Protein AF-A0A0C2JEH9-F1 (afdb_monomer_lite)

Radius of gyration: 28.27 Å; chains: 1; bounding box: 99×62×65 Å

Structure (mmCIF, N/CA/C/O backbone):
data_AF-A0A0C2JEH9-F1
#
_entry.id   AF-A0A0C2JEH9-F1
#
loop_
_atom_site.group_PDB
_atom_site.id
_atom_site.type_symbol
_atom_site.label_atom_id
_atom_site.label_alt_id
_atom_site.label_comp_id
_atom_site.label_asym_id
_atom_site.label_entity_id
_atom_site.label_seq_id
_atom_site.pdbx_PDB_ins_code
_atom_site.Cartn_x
_atom_site.Cartn_y
_atom_site.Cartn_z
_atom_site.occupancy
_atom_site.B_iso_or_equiv
_atom_site.auth_seq_id
_atom_site.auth_comp_id
_atom_site.auth_asym_id
_atom_site.auth_atom_id
_atom_site.pdbx_PDB_model_num
ATOM 1 N N . MET A 1 1 ? -69.638 41.247 17.925 1.00 42.09 1 MET A N 1
ATOM 2 C CA . MET A 1 1 ? -69.641 39.768 17.953 1.00 42.09 1 MET A CA 1
ATOM 3 C C . MET A 1 1 ? -68.196 39.307 17.875 1.00 42.09 1 MET A C 1
ATOM 5 O O . MET A 1 1 ? -67.569 39.463 16.836 1.00 42.09 1 MET A O 1
ATOM 9 N N . LEU A 1 2 ? -67.625 38.929 19.020 1.00 41.66 2 LEU A N 1
ATOM 10 C CA . LEU A 1 2 ? -66.185 38.746 19.196 1.00 41.66 2 LEU A CA 1
ATOM 11 C C . LEU A 1 2 ? -65.756 37.307 18.897 1.00 41.66 2 LEU A C 1
ATOM 13 O O . LEU A 1 2 ? -66.366 36.348 19.360 1.00 41.66 2 LEU A O 1
ATOM 17 N N . ARG A 1 3 ? -64.678 37.227 18.113 1.00 48.94 3 ARG A N 1
ATOM 18 C CA . ARG A 1 3 ? -63.863 36.055 17.794 1.00 48.94 3 ARG A CA 1
ATOM 19 C C . ARG A 1 3 ? -63.409 35.356 19.077 1.00 48.94 3 ARG A C 1
ATOM 21 O O . ARG A 1 3 ? -62.691 35.949 19.874 1.00 48.94 3 ARG A O 1
ATOM 28 N N . GLY A 1 4 ? -63.782 34.092 19.230 1.00 53.50 4 GLY A N 1
ATOM 29 C CA . GLY A 1 4 ? -63.271 33.195 20.260 1.00 53.50 4 GLY A CA 1
ATOM 30 C C . GLY A 1 4 ? -62.716 31.944 19.599 1.00 53.50 4 GLY A C 1
ATOM 31 O O . GLY A 1 4 ? -63.412 30.939 19.513 1.00 53.50 4 GLY A O 1
ATOM 32 N N . SER A 1 5 ? -61.482 32.006 19.099 1.00 53.44 5 SER A N 1
ATOM 33 C CA . SER A 1 5 ? -60.839 30.828 18.516 1.00 53.44 5 SER A CA 1
ATOM 34 C C . SER A 1 5 ? -59.335 30.819 18.796 1.00 53.44 5 SER A C 1
ATOM 36 O O . SER A 1 5 ? -58.625 31.761 18.455 1.00 53.44 5 SER A O 1
ATOM 38 N N . SER A 1 6 ? -58.874 29.683 19.333 1.00 53.62 6 SER A N 1
ATOM 39 C CA . SER A 1 6 ? -57.532 29.086 19.167 1.00 53.62 6 SER A CA 1
ATOM 40 C C . SER A 1 6 ? -56.487 29.112 20.297 1.00 53.62 6 SER A C 1
ATOM 42 O O . SER A 1 6 ? -55.431 28.519 20.104 1.00 53.62 6 SER A O 1
ATOM 44 N N . MET A 1 7 ? -56.747 29.611 21.514 1.00 51.19 7 MET A N 1
ATOM 45 C CA . MET A 1 7 ? -55.743 29.450 22.599 1.00 51.19 7 MET A CA 1
ATOM 46 C C . MET A 1 7 ? -55.611 28.011 23.139 1.00 51.19 7 MET A C 1
ATOM 48 O O . MET A 1 7 ? -54.556 27.637 23.645 1.00 51.19 7 MET A O 1
ATOM 52 N N . VAL A 1 8 ? -56.635 27.163 22.985 1.00 53.97 8 VAL A N 1
ATOM 53 C CA . VAL A 1 8 ? -56.619 25.771 23.491 1.00 53.97 8 VAL A CA 1
ATOM 54 C C . VAL A 1 8 ? -55.720 24.848 22.646 1.00 53.97 8 VAL A C 1
ATOM 56 O O . VAL A 1 8 ? -55.287 23.796 23.115 1.00 53.97 8 VAL A O 1
ATOM 59 N N . SER A 1 9 ? -55.380 25.250 21.417 1.00 62.84 9 SER A N 1
ATOM 60 C CA . SER A 1 9 ? -54.550 24.448 20.509 1.00 62.84 9 SER A CA 1
ATOM 61 C C . SER A 1 9 ? -53.064 24.502 20.870 1.00 62.84 9 SER A C 1
ATOM 63 O O . SER A 1 9 ? -52.387 23.479 20.832 1.00 62.84 9 SER A O 1
ATOM 65 N N . ALA A 1 10 ? -52.551 25.673 21.260 1.00 64.44 10 ALA A N 1
ATOM 66 C CA . ALA A 1 10 ? -51.121 25.863 21.502 1.00 64.44 10 ALA A CA 1
ATOM 67 C C . ALA A 1 10 ? -50.635 25.136 22.767 1.00 64.44 10 ALA A C 1
ATOM 69 O O . ALA A 1 10 ? -49.630 24.434 22.712 1.00 64.44 10 ALA A O 1
ATOM 70 N N . CYS A 1 11 ? -51.381 25.211 23.879 1.00 71.88 11 CYS A N 1
ATOM 71 C CA . CYS A 1 11 ? -51.016 24.501 25.114 1.00 71.88 11 CYS A CA 1
ATOM 72 C C . CYS A 1 11 ? -51.033 22.977 24.954 1.00 71.88 11 CYS A C 1
ATOM 74 O O . CYS A 1 11 ? -50.190 22.301 25.535 1.00 71.88 11 CYS A O 1
ATOM 76 N N . ARG A 1 12 ? -51.961 22.421 24.160 1.00 71.88 12 ARG A N 1
ATOM 77 C CA . ARG A 1 12 ? -52.002 20.974 23.893 1.00 71.88 12 ARG A CA 1
ATOM 78 C C . ARG A 1 12 ? -50.811 20.518 23.059 1.00 71.88 12 ARG A C 1
ATOM 80 O O . ARG A 1 12 ? -50.208 19.507 23.399 1.00 71.88 12 ARG A O 1
ATOM 87 N N . ILE A 1 13 ? -50.447 21.285 22.029 1.00 74.06 13 ILE A N 1
ATOM 88 C CA . ILE A 1 13 ? -49.257 21.010 21.215 1.00 74.06 13 ILE A CA 1
ATOM 89 C C . ILE A 1 13 ? -48.004 21.090 22.093 1.00 74.06 13 ILE A C 1
ATOM 91 O O . ILE A 1 13 ? -47.224 20.143 22.122 1.00 74.06 13 ILE A O 1
ATOM 95 N N . PHE A 1 14 ? -47.858 22.151 22.889 1.00 77.06 14 PHE A N 1
ATOM 96 C CA . PHE A 1 14 ? -46.700 22.329 23.766 1.00 77.06 14 PHE A CA 1
ATOM 97 C C . PHE A 1 14 ? -46.587 21.213 24.810 1.00 77.06 14 PHE A C 1
ATOM 99 O O . PHE A 1 14 ? -45.519 20.634 24.969 1.00 77.06 14 PHE A O 1
ATOM 106 N N . ALA A 1 15 ? -47.695 20.840 25.459 1.00 75.69 15 ALA A N 1
ATOM 107 C CA . ALA A 1 15 ? -47.722 19.732 26.410 1.00 75.69 15 ALA A CA 1
ATOM 108 C C . ALA A 1 15 ? -47.381 18.391 25.744 1.00 75.69 15 ALA A C 1
ATOM 110 O O . ALA A 1 15 ? -46.616 17.621 26.309 1.00 75.69 15 ALA A O 1
ATOM 111 N N . SER A 1 16 ? -47.891 18.121 24.536 1.00 75.06 16 SER A N 1
ATOM 112 C CA . SER A 1 16 ? -47.560 16.892 23.802 1.00 75.06 16 SER A CA 1
ATOM 113 C C . SER A 1 16 ? -46.094 16.830 23.364 1.00 75.06 16 SER A C 1
ATOM 115 O O . SER A 1 16 ? -45.486 15.768 23.455 1.00 75.06 16 SER A O 1
ATOM 117 N N . VAL A 1 17 ? -45.499 17.961 22.965 1.00 74.88 17 VAL A N 1
ATOM 118 C CA . VAL A 1 17 ? -44.070 18.049 22.629 1.00 74.88 17 VAL A CA 1
ATOM 119 C C . VAL A 1 17 ? -43.214 17.854 23.877 1.00 74.88 17 VAL A C 1
ATOM 121 O O . VAL A 1 17 ? -42.265 17.080 23.833 1.00 74.88 17 VAL A O 1
ATOM 124 N N . LEU A 1 18 ? -43.580 18.478 25.002 1.00 76.56 18 LEU A N 1
ATOM 125 C CA . LEU A 1 18 ? -42.855 18.327 26.264 1.00 76.56 18 LEU A CA 1
ATOM 126 C C . LEU A 1 18 ? -42.932 16.890 26.792 1.00 76.56 18 LEU A C 1
ATOM 128 O O . LEU A 1 18 ? -41.943 16.370 27.292 1.00 76.56 18 LEU A O 1
ATOM 132 N N . LEU A 1 19 ? -44.093 16.236 26.656 1.00 76.38 19 LEU A N 1
ATOM 133 C CA . LEU A 1 19 ? -44.282 14.842 27.056 1.00 76.38 19 LEU A CA 1
ATOM 134 C C . LEU A 1 19 ? -43.494 13.893 26.149 1.00 76.38 19 LEU A C 1
ATOM 136 O O . LEU A 1 19 ? -42.897 12.947 26.648 1.00 76.38 19 LEU A O 1
ATOM 140 N N . MET A 1 20 ? -43.443 14.161 24.838 1.00 71.12 20 MET A N 1
ATOM 141 C CA . MET A 1 20 ? -42.591 13.403 23.918 1.00 71.12 20 MET A CA 1
ATOM 142 C C . MET A 1 20 ? -41.104 13.620 24.209 1.00 71.12 20 MET A C 1
ATOM 144 O O . MET A 1 20 ? -40.363 12.646 24.233 1.00 71.12 20 MET A O 1
ATOM 148 N N . GLN A 1 21 ? -40.669 14.847 24.508 1.00 66.44 21 GLN A N 1
ATOM 149 C CA . GLN A 1 21 ? -39.292 15.121 24.930 1.00 66.44 21 GLN A CA 1
ATOM 150 C C . GLN A 1 21 ? -38.950 14.412 26.243 1.00 66.44 21 GLN A C 1
ATOM 152 O O . GLN A 1 21 ? -37.927 13.746 26.309 1.00 66.44 21 GLN A O 1
ATOM 157 N N . LEU A 1 22 ? -39.820 14.477 27.256 1.00 70.25 22 LEU A N 1
ATOM 158 C CA . LEU A 1 22 ? -39.638 13.764 28.525 1.00 70.25 22 LEU A CA 1
ATOM 159 C C . LEU A 1 22 ? -39.580 12.251 28.332 1.00 70.25 22 LEU A C 1
ATOM 161 O O . LEU A 1 22 ? -38.730 11.605 28.930 1.00 70.25 22 LEU A O 1
ATOM 165 N N . MET A 1 23 ? -40.456 11.690 27.496 1.00 70.00 23 MET A N 1
ATOM 166 C CA . MET A 1 23 ? -40.458 10.259 27.191 1.00 70.00 23 MET A CA 1
ATOM 167 C C . MET A 1 23 ? -39.161 9.853 26.494 1.00 70.00 23 MET A C 1
ATOM 169 O O . MET A 1 23 ? -38.550 8.892 26.934 1.00 70.00 23 MET A O 1
ATOM 173 N N . VAL A 1 24 ? -38.705 10.617 25.492 1.00 63.03 24 VAL A N 1
ATOM 174 C CA . VAL A 1 24 ? -37.426 10.391 24.797 1.00 63.03 24 VAL A CA 1
ATOM 175 C C . VAL A 1 24 ? -36.242 10.498 25.762 1.00 63.03 24 VAL A C 1
ATOM 177 O O . VAL A 1 24 ? -35.374 9.634 25.754 1.00 63.03 24 VAL A O 1
ATOM 180 N N . SER A 1 25 ? -36.219 11.505 26.638 1.00 59.28 25 SER A N 1
ATOM 181 C CA . SER A 1 25 ? -35.163 11.671 27.644 1.00 59.28 25 SER A CA 1
ATOM 182 C C . SER A 1 25 ? -35.185 10.593 28.734 1.00 59.28 25 SER A C 1
ATOM 184 O O . SER A 1 25 ? -34.135 10.272 29.275 1.00 59.28 25 SER A O 1
ATOM 186 N N . LEU A 1 26 ? -36.353 10.031 29.066 1.00 57.50 26 LEU A N 1
ATOM 187 C CA . LEU A 1 26 ? -36.496 8.944 30.044 1.00 57.50 26 LEU A CA 1
ATOM 188 C C . LEU A 1 26 ? -36.181 7.565 29.452 1.00 57.50 26 LEU A C 1
ATOM 190 O O . LEU A 1 26 ? -35.819 6.662 30.204 1.00 57.50 26 LEU A O 1
ATOM 194 N N . SER A 1 27 ? -36.324 7.386 28.136 1.00 58.03 27 SER A N 1
ATOM 195 C CA . SER A 1 27 ? -35.940 6.153 27.441 1.00 58.03 27 SER A CA 1
ATOM 196 C C . SER A 1 27 ? -34.500 6.157 26.924 1.00 58.03 27 SER A C 1
ATOM 198 O O . SER A 1 27 ? -34.005 5.093 26.561 1.00 58.03 27 SER A O 1
ATOM 200 N N . LEU A 1 28 ? -33.820 7.308 26.928 1.00 51.53 28 LEU A N 1
ATOM 201 C CA . LEU A 1 28 ? -32.395 7.426 26.622 1.00 51.53 28 LEU A CA 1
ATOM 202 C C . LEU A 1 28 ? -31.543 6.885 27.778 1.00 51.53 28 LEU A C 1
ATOM 204 O O . LEU A 1 28 ? -31.380 7.521 28.820 1.00 51.53 28 LEU A O 1
ATOM 208 N N . GLN A 1 29 ? -30.973 5.698 27.586 1.00 60.91 29 GLN A N 1
ATOM 209 C CA . GLN A 1 29 ? -29.897 5.190 28.426 1.00 60.91 29 GLN A CA 1
ATOM 210 C C . GLN A 1 29 ? -28.580 5.821 27.971 1.00 60.91 29 GLN A C 1
ATOM 212 O O . GLN A 1 29 ? -28.005 5.427 26.957 1.00 60.91 29 GLN A O 1
ATOM 217 N N . TYR A 1 30 ? -28.092 6.790 28.747 1.00 55.47 30 TYR A N 1
ATOM 218 C CA . TYR A 1 30 ? -26.719 7.274 28.618 1.00 55.47 30 TYR A CA 1
ATOM 219 C C . TYR A 1 30 ? -25.756 6.146 28.988 1.00 55.47 30 TYR A C 1
ATOM 221 O O . TYR A 1 30 ? -25.747 5.660 30.123 1.00 55.47 30 TYR A O 1
ATOM 229 N N . GLY A 1 31 ? -24.973 5.711 28.010 1.00 63.38 31 GLY A N 1
ATOM 230 C CA . GLY A 1 31 ? -24.126 4.535 28.085 1.00 63.38 31 GLY A CA 1
ATOM 231 C C . GLY A 1 31 ? -22.656 4.843 27.831 1.00 63.38 31 GLY A C 1
ATOM 232 O O . GLY A 1 31 ? -22.276 5.862 27.255 1.00 63.38 31 GLY A O 1
ATOM 233 N N . ARG A 1 32 ? -21.813 3.914 28.280 1.00 73.00 32 ARG A N 1
ATOM 234 C CA . ARG A 1 32 ? -20.438 3.769 27.791 1.00 73.00 32 ARG A CA 1
ATOM 235 C C . ARG A 1 32 ? -20.447 2.842 26.580 1.00 73.00 32 ARG A C 1
ATOM 237 O O . ARG A 1 32 ? -21.449 2.175 26.323 1.00 73.00 32 ARG A O 1
ATOM 244 N N . PHE A 1 33 ? -19.319 2.756 25.884 1.00 78.56 33 PHE A N 1
ATOM 245 C CA . PHE A 1 33 ? -19.142 1.728 24.868 1.00 78.56 33 PHE A CA 1
ATOM 246 C C . PHE A 1 33 ? -19.439 0.310 25.416 1.00 78.56 33 PHE A C 1
ATOM 248 O O . PHE A 1 33 ? -19.225 0.058 26.610 1.00 78.56 33 PHE A O 1
ATOM 255 N N . PRO A 1 34 ? -19.924 -0.620 24.566 1.00 76.31 34 PRO A N 1
ATOM 256 C CA . PRO A 1 34 ? -20.258 -1.977 24.984 1.00 76.31 34 PRO A CA 1
ATOM 257 C C . PRO A 1 34 ? -19.071 -2.699 25.623 1.00 76.31 34 PRO A C 1
ATOM 259 O O . PRO A 1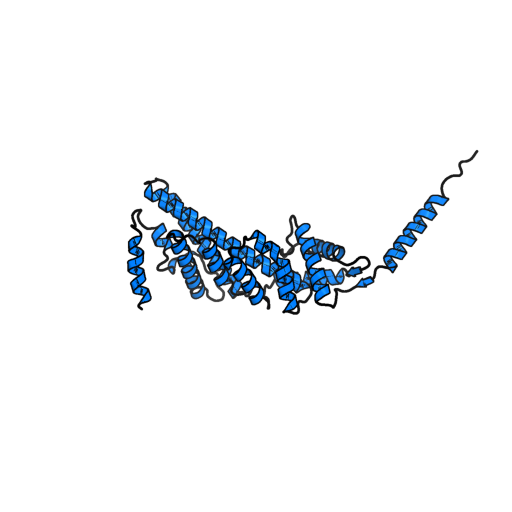 34 ? -17.939 -2.605 25.156 1.00 76.31 34 PRO A O 1
ATOM 262 N N . VAL A 1 35 ? -19.333 -3.481 26.670 1.00 74.50 35 VAL A N 1
ATOM 263 C CA . VAL A 1 35 ? -18.286 -4.264 27.353 1.00 74.50 35 VAL A CA 1
ATOM 264 C C . VAL A 1 35 ? -18.044 -5.602 26.643 1.00 74.50 35 VAL A C 1
ATOM 266 O O . VAL A 1 35 ? -16.948 -6.160 26.701 1.00 74.50 35 VAL A O 1
ATOM 269 N N . SER A 1 36 ? -19.060 -6.132 25.955 1.00 85.81 36 SER A N 1
ATOM 270 C CA . SER A 1 36 ? -18.925 -7.354 25.165 1.00 85.81 36 SER A CA 1
ATOM 271 C C . SER A 1 36 ? -18.073 -7.098 23.925 1.00 85.81 36 SER A C 1
ATOM 273 O O . SER A 1 36 ? -18.344 -6.197 23.133 1.00 85.81 36 SER A O 1
ATOM 275 N N . ARG A 1 37 ? -17.074 -7.958 23.701 1.00 84.94 37 ARG A N 1
ATOM 276 C CA . ARG A 1 37 ? -16.208 -7.907 22.513 1.00 84.94 37 ARG A CA 1
ATOM 277 C C . ARG A 1 37 ? -17.004 -7.963 21.206 1.00 84.94 37 ARG A C 1
ATOM 279 O O . ARG A 1 37 ? -16.644 -7.282 20.248 1.00 84.94 37 ARG A O 1
ATOM 286 N N . GLN A 1 38 ? -18.044 -8.794 21.149 1.00 87.81 38 GLN A N 1
ATOM 287 C CA . GLN A 1 38 ? -18.843 -8.957 19.935 1.00 87.81 38 GLN A CA 1
ATOM 288 C C . GLN A 1 38 ? -19.676 -7.703 19.658 1.00 87.81 38 GLN A C 1
ATOM 290 O O . GLN A 1 38 ? -19.615 -7.178 18.551 1.00 87.81 38 GLN A O 1
ATOM 295 N N . GLU A 1 39 ? -20.348 -7.170 20.681 1.00 89.31 39 GLU A N 1
ATOM 296 C CA . GLU A 1 39 ? -21.133 -5.931 20.576 1.00 89.31 39 GLU A CA 1
ATOM 297 C C . GLU A 1 39 ? -20.246 -4.738 20.206 1.00 89.31 39 GLU A C 1
ATOM 299 O O . GLU A 1 39 ? -20.615 -3.942 19.346 1.00 89.31 39 GLU A O 1
ATOM 304 N N . MET A 1 40 ? -19.046 -4.649 20.790 1.00 91.06 40 MET A N 1
ATOM 305 C CA . MET A 1 40 ? -18.053 -3.640 20.424 1.00 91.06 40 MET A CA 1
ATOM 306 C C . MET A 1 40 ? -17.604 -3.798 18.967 1.00 91.06 40 MET A C 1
ATOM 308 O O . MET A 1 40 ? -17.570 -2.819 18.229 1.00 91.06 40 MET A O 1
ATOM 312 N N . THR A 1 41 ? -17.292 -5.021 18.523 1.00 93.62 41 THR A N 1
ATOM 313 C CA . THR A 1 41 ? -16.907 -5.273 17.124 1.00 93.62 41 THR A CA 1
ATOM 314 C C . THR A 1 41 ? -18.021 -4.837 16.172 1.00 93.62 41 THR A C 1
ATOM 316 O O . THR A 1 41 ? -17.750 -4.137 15.200 1.00 93.62 41 THR A O 1
ATOM 319 N N . ASP A 1 42 ? -19.271 -5.205 16.458 1.00 93.62 42 ASP A N 1
ATOM 320 C CA . ASP A 1 42 ? -20.423 -4.849 15.628 1.00 93.62 42 ASP A CA 1
ATOM 321 C C . ASP A 1 42 ? -20.682 -3.340 15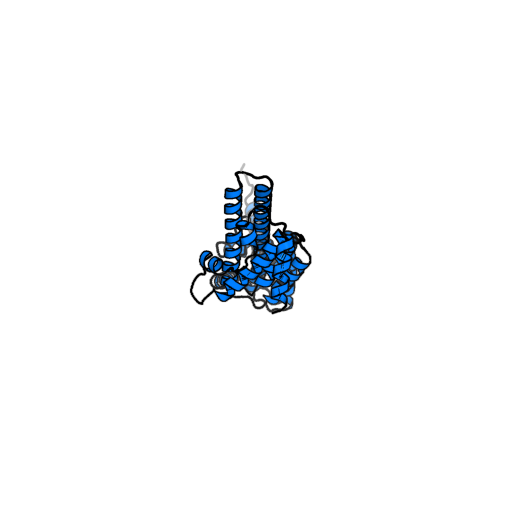.608 1.00 93.62 42 ASP A C 1
ATOM 323 O O . ASP A 1 42 ? -20.937 -2.776 14.541 1.00 93.62 42 ASP A O 1
ATOM 327 N N . LEU A 1 43 ? -20.574 -2.669 16.759 1.00 93.44 43 LEU A N 1
ATOM 328 C CA . LEU A 1 43 ? -20.668 -1.214 16.841 1.00 93.44 43 LEU A CA 1
ATOM 329 C C . LEU A 1 43 ? -19.572 -0.550 16.002 1.00 93.44 43 LEU A C 1
ATOM 331 O O . LEU A 1 43 ? -19.880 0.290 15.161 1.00 93.44 43 LEU A O 1
ATOM 335 N N . MET A 1 44 ? -18.310 -0.951 16.172 1.00 94.75 44 MET A N 1
ATOM 336 C CA . MET A 1 44 ? -17.192 -0.340 15.450 1.00 94.75 44 MET A CA 1
ATOM 337 C C . MET A 1 44 ? -17.260 -0.594 13.942 1.00 94.75 44 MET A C 1
ATOM 339 O O . MET A 1 44 ? -16.931 0.301 13.167 1.00 94.75 44 MET A O 1
ATOM 343 N N . VAL A 1 45 ? -17.755 -1.756 13.501 1.00 95.12 45 VAL A N 1
ATOM 344 C CA . VAL A 1 45 ? -18.047 -2.013 12.081 1.00 95.12 45 VAL A CA 1
ATOM 345 C C . VAL A 1 45 ? -19.078 -1.017 11.545 1.00 95.12 45 VAL A C 1
ATOM 347 O O . VAL A 1 45 ? -18.866 -0.442 10.475 1.00 95.12 45 VAL A O 1
ATOM 350 N N . ARG A 1 46 ? -20.171 -0.761 12.279 1.00 95.31 46 ARG A N 1
ATOM 351 C CA . ARG A 1 46 ? -21.181 0.234 11.874 1.00 95.31 46 ARG A CA 1
ATOM 352 C C . ARG A 1 46 ? -20.605 1.649 11.835 1.00 95.31 46 ARG A C 1
ATOM 354 O O . ARG A 1 46 ? -20.822 2.349 10.848 1.00 95.31 46 ARG A O 1
ATOM 361 N N . VAL A 1 47 ? -19.807 2.026 12.836 1.00 93.69 47 VAL A N 1
ATOM 362 C CA . VAL A 1 47 ? -19.136 3.336 12.897 1.00 93.69 47 VAL A CA 1
ATOM 363 C C . VAL A 1 47 ? -18.215 3.532 11.697 1.00 93.69 47 VAL A C 1
ATOM 365 O O . VAL A 1 47 ? -18.347 4.525 10.987 1.00 93.69 47 VAL A O 1
ATOM 368 N N . ILE A 1 48 ? -17.335 2.566 11.416 1.00 93.88 48 ILE A N 1
ATOM 369 C CA . ILE A 1 48 ? -16.406 2.624 10.279 1.00 93.88 48 ILE A CA 1
ATOM 370 C C . ILE A 1 48 ? -17.180 2.687 8.957 1.00 93.88 48 ILE A C 1
ATOM 372 O O . ILE A 1 48 ? -16.879 3.528 8.114 1.00 93.88 48 ILE A O 1
ATOM 376 N N . THR A 1 49 ? -18.220 1.863 8.795 1.00 93.88 49 THR A N 1
ATOM 377 C CA . THR A 1 49 ? -19.077 1.870 7.598 1.00 93.88 4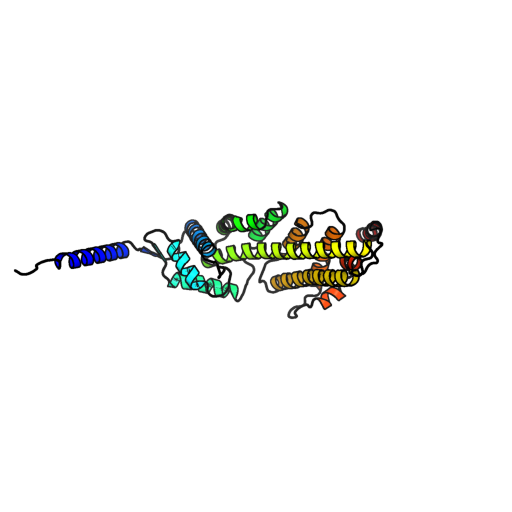9 THR A CA 1
ATOM 378 C C . THR A 1 49 ? -19.752 3.227 7.397 1.00 93.88 49 THR A C 1
ATOM 380 O O . THR A 1 49 ? -19.744 3.767 6.290 1.00 93.88 49 THR A O 1
ATOM 383 N N . CYS A 1 50 ? -20.301 3.814 8.464 1.00 93.75 50 CYS A N 1
ATOM 384 C CA . CYS A 1 50 ? -20.855 5.164 8.428 1.00 93.75 50 CYS A CA 1
ATOM 385 C C . CYS A 1 50 ? -19.802 6.181 7.977 1.00 93.75 50 CYS A C 1
ATOM 387 O O . CYS A 1 50 ? -20.075 6.990 7.087 1.00 93.75 50 CYS A O 1
ATOM 389 N N . SER A 1 51 ? -18.596 6.125 8.550 1.00 91.38 51 SER A N 1
ATOM 390 C CA . SER A 1 51 ? -17.535 7.076 8.231 1.00 91.38 51 SER A CA 1
ATOM 391 C C . SER A 1 51 ? -17.064 6.949 6.786 1.00 91.38 51 SER A C 1
ATOM 393 O O . SER A 1 51 ? -16.889 7.972 6.134 1.00 91.38 51 SER A O 1
ATOM 395 N N . ILE A 1 52 ? -16.931 5.729 6.253 1.00 89.56 52 ILE A N 1
ATOM 396 C CA . ILE A 1 52 ? -16.604 5.488 4.838 1.00 89.56 52 ILE A CA 1
ATOM 397 C C . ILE A 1 52 ? -17.671 6.114 3.931 1.00 89.56 52 ILE A C 1
ATOM 399 O O . ILE A 1 52 ? -17.339 6.860 3.015 1.00 89.56 52 ILE A O 1
ATOM 403 N N . ASN A 1 53 ? -18.952 5.872 4.219 1.00 88.56 53 ASN A N 1
ATOM 404 C CA . ASN A 1 53 ? -20.058 6.345 3.381 1.00 88.56 53 ASN A CA 1
ATOM 405 C C . ASN A 1 53 ? -20.247 7.870 3.416 1.00 88.56 53 ASN A C 1
ATOM 407 O O . ASN A 1 53 ? -20.754 8.450 2.458 1.00 88.56 53 ASN A O 1
ATOM 411 N N . ARG A 1 54 ? -19.875 8.524 4.521 1.00 85.19 54 ARG A N 1
ATOM 412 C CA . ARG A 1 54 ? -19.974 9.985 4.684 1.00 85.19 54 ARG A CA 1
ATOM 413 C C . ARG A 1 54 ? -18.705 10.732 4.270 1.00 85.19 54 ARG A C 1
ATOM 415 O O . ARG A 1 54 ? -18.763 11.929 3.997 1.00 85.19 54 ARG A O 1
ATOM 422 N N . SER A 1 55 ? -17.568 10.045 4.208 1.00 73.19 55 SER A N 1
ATOM 423 C CA . SER A 1 55 ? -16.276 10.620 3.845 1.00 73.19 55 SER A CA 1
ATOM 424 C C . SER A 1 55 ? -16.149 10.797 2.327 1.00 73.19 55 SER A C 1
ATOM 426 O O . SER A 1 55 ? -15.491 10.011 1.648 1.00 73.19 55 SER A O 1
ATOM 428 N N . ALA A 1 56 ? -16.715 11.875 1.783 1.00 59.09 56 ALA A N 1
ATOM 429 C CA . ALA A 1 56 ? -16.359 12.327 0.433 1.00 59.09 56 ALA A CA 1
ATOM 430 C C . ALA A 1 56 ? -14.990 13.046 0.396 1.00 59.09 56 ALA A C 1
ATOM 432 O O . ALA A 1 56 ? -14.352 13.096 -0.652 1.00 59.09 56 ALA A O 1
ATOM 433 N N . THR A 1 57 ? -14.540 13.607 1.529 1.00 52.59 57 THR A N 1
ATOM 434 C CA . THR A 1 57 ? -13.350 14.480 1.615 1.00 52.59 57 THR A CA 1
ATOM 435 C C . THR A 1 57 ? -12.384 14.158 2.764 1.00 52.59 57 THR A C 1
ATOM 437 O O . THR A 1 57 ? -11.200 14.456 2.633 1.00 52.59 57 THR A O 1
ATOM 440 N N . VAL A 1 58 ? -12.840 13.550 3.870 1.00 60.09 58 VAL A N 1
ATOM 441 C CA . VAL A 1 58 ? -12.025 13.307 5.080 1.00 60.09 58 VAL A CA 1
ATOM 442 C C . VAL A 1 58 ? -12.030 11.826 5.451 1.00 60.09 58 VAL A C 1
ATOM 444 O O . VAL A 1 58 ? -12.949 11.347 6.112 1.00 60.09 58 VAL A O 1
ATOM 447 N N . SER A 1 59 ? -10.976 11.107 5.056 1.00 76.31 59 SER A N 1
ATOM 448 C CA . SER A 1 59 ? -10.808 9.691 5.405 1.00 76.31 59 SER A CA 1
ATOM 449 C C . SER A 1 59 ? -10.780 9.505 6.924 1.00 76.31 59 SER A C 1
ATOM 451 O O . SER A 1 59 ? -10.046 10.211 7.614 1.00 76.31 59 SER A O 1
ATOM 453 N N . ILE A 1 60 ? -11.485 8.495 7.451 1.00 84.75 60 ILE A N 1
ATOM 454 C CA . ILE A 1 60 ? -11.378 8.094 8.868 1.00 84.75 60 ILE A CA 1
ATOM 455 C C . ILE A 1 60 ? -9.930 7.760 9.260 1.00 84.75 60 ILE A C 1
ATOM 457 O O . ILE A 1 60 ? -9.589 7.818 10.438 1.00 84.75 60 ILE A O 1
ATOM 461 N N . CYS A 1 61 ? -9.060 7.462 8.288 1.00 86.88 61 CYS A N 1
ATOM 462 C CA . CYS A 1 61 ? -7.633 7.219 8.485 1.00 86.88 61 CYS A CA 1
ATOM 463 C C . CYS A 1 61 ? -6.758 8.484 8.454 1.00 86.88 61 CYS A C 1
ATOM 465 O O . CYS A 1 61 ? -5.583 8.405 8.807 1.00 86.88 61 CYS A O 1
ATOM 467 N N . SER A 1 62 ? -7.322 9.648 8.108 1.00 78.56 62 SER A N 1
ATOM 468 C CA . SER A 1 62 ? -6.638 10.948 8.120 1.00 78.56 62 SER A CA 1
ATOM 469 C C . SER A 1 62 ? -6.386 11.437 9.549 1.00 78.56 62 SER A C 1
ATOM 471 O O . SER A 1 62 ? -7.309 11.432 10.360 1.00 78.56 62 SER A O 1
ATOM 473 N N . PRO A 1 63 ? -5.182 11.921 9.896 1.00 69.69 63 PRO A N 1
ATOM 474 C CA . PRO A 1 63 ? -4.891 12.447 11.231 1.00 69.69 63 PRO A CA 1
ATOM 475 C C . PRO A 1 63 ? -5.637 13.743 11.590 1.00 69.69 63 PRO A C 1
ATOM 477 O O . PRO A 1 63 ? -5.569 14.145 12.746 1.00 69.69 63 PRO A O 1
ATOM 480 N N . TYR A 1 64 ? -6.341 14.383 10.652 1.00 75.38 64 TYR A N 1
ATOM 481 C CA . TYR A 1 64 ? -6.993 15.678 10.868 1.00 75.38 64 TYR A CA 1
ATOM 482 C C . TYR A 1 64 ? -8.492 15.636 10.558 1.00 75.38 64 TYR A C 1
ATOM 484 O O . TYR A 1 64 ? -8.931 14.885 9.687 1.00 75.38 64 TYR A O 1
ATOM 492 N N . ASP A 1 65 ? -9.243 16.474 11.278 1.00 72.25 65 ASP A N 1
ATOM 493 C CA . ASP A 1 65 ? -10.618 16.905 10.986 1.00 72.25 65 ASP A CA 1
ATOM 494 C C . ASP A 1 65 ? -11.687 15.805 10.867 1.00 72.25 65 ASP A C 1
ATOM 496 O O . ASP A 1 65 ? -12.739 16.012 10.268 1.00 72.25 65 ASP A O 1
ATOM 500 N N . PHE A 1 66 ? -11.463 14.635 11.476 1.00 83.00 66 PHE A N 1
ATOM 501 C CA . PHE A 1 66 ? -12.450 13.546 11.490 1.00 83.00 66 PHE A CA 1
ATOM 502 C C . PHE A 1 66 ? -13.221 13.420 12.817 1.00 83.00 66 PHE A C 1
ATOM 504 O O . PHE A 1 66 ? -14.061 12.533 12.937 1.00 83.00 66 PHE A O 1
ATOM 511 N N . GLY A 1 67 ? -12.964 14.281 13.811 1.00 84.50 67 GLY A N 1
ATOM 512 C CA . GLY A 1 67 ? -13.603 14.209 15.134 1.00 84.50 67 GLY A CA 1
ATOM 513 C C . GLY A 1 67 ? -15.125 14.364 15.079 1.00 84.50 67 GLY A C 1
ATOM 514 O O . GLY A 1 67 ? -15.847 13.524 15.613 1.00 84.50 67 GLY A O 1
ATOM 515 N N . ASP A 1 68 ? -15.615 15.373 14.353 1.00 86.44 68 ASP A N 1
ATOM 516 C CA . ASP A 1 68 ? -17.056 15.589 14.162 1.00 86.44 68 ASP A CA 1
ATOM 517 C C . ASP A 1 68 ? -17.696 14.431 13.382 1.00 86.44 68 ASP A C 1
ATOM 519 O O . ASP A 1 68 ? -18.739 13.909 13.775 1.00 86.44 68 ASP A O 1
ATOM 523 N N . LEU A 1 69 ? -17.022 13.950 12.328 1.00 88.56 69 LEU A N 1
ATOM 524 C CA . LEU A 1 69 ? -17.463 12.784 11.557 1.00 88.56 69 LEU A CA 1
ATOM 525 C C . LEU A 1 69 ? -17.558 11.527 12.433 1.00 88.56 69 LEU A C 1
ATOM 527 O O . LEU A 1 69 ? -18.522 10.768 12.327 1.00 88.56 69 LEU A O 1
ATOM 531 N N . LEU A 1 70 ? -16.557 11.296 13.285 1.00 89.94 70 LEU A N 1
ATOM 532 C CA . LEU A 1 70 ? -16.531 10.170 14.210 1.00 89.94 70 LEU A CA 1
ATOM 533 C C . LEU A 1 70 ? -17.683 10.276 15.210 1.00 89.94 70 LEU A C 1
ATOM 535 O O . LEU A 1 70 ? -18.392 9.294 15.403 1.00 89.94 70 LEU A O 1
ATOM 539 N N . SER A 1 71 ? -17.899 11.456 15.793 1.00 90.62 71 SER A N 1
ATOM 540 C CA . SER A 1 71 ? -19.007 11.707 16.716 1.00 90.62 71 SER A CA 1
ATOM 541 C C . SER A 1 71 ? -20.355 11.396 16.077 1.00 90.62 71 SER A C 1
ATOM 543 O O . SER A 1 71 ? -21.120 10.593 16.610 1.00 90.62 71 SER A O 1
ATOM 545 N N . ASP A 1 72 ? -20.625 11.950 14.898 1.00 90.31 72 ASP A N 1
ATOM 546 C CA . ASP A 1 72 ? -21.872 11.702 14.177 1.00 90.31 72 ASP A CA 1
ATOM 547 C C . ASP A 1 72 ? -22.061 10.219 13.823 1.00 90.31 72 ASP A C 1
ATOM 549 O O . ASP A 1 72 ? -23.175 9.683 13.872 1.00 90.31 72 ASP A O 1
ATOM 553 N N . CYS A 1 73 ? -20.977 9.532 13.457 1.00 92.56 73 CYS A N 1
ATOM 554 C CA . CYS A 1 73 ? -21.036 8.120 13.107 1.00 92.56 73 CYS A CA 1
ATOM 555 C C . CYS A 1 73 ? -21.195 7.199 14.313 1.00 92.56 73 CYS A C 1
ATOM 557 O O . CYS A 1 73 ? -21.910 6.205 14.202 1.00 92.56 73 CYS A O 1
ATOM 559 N N . VAL A 1 74 ? -20.617 7.531 15.469 1.00 92.62 74 VAL A N 1
ATOM 560 C CA . VAL A 1 74 ? -20.897 6.831 16.730 1.00 92.62 74 VAL A CA 1
ATOM 561 C C . VAL A 1 74 ? -22.372 6.983 17.083 1.00 92.62 74 VAL A C 1
ATOM 563 O O . VAL A 1 74 ? -23.062 5.979 17.252 1.00 92.62 74 VAL A O 1
ATOM 566 N N . GLN A 1 75 ? -22.882 8.213 17.072 1.00 90.50 75 GLN A N 1
ATOM 567 C CA . GLN A 1 75 ? -24.266 8.513 17.442 1.00 90.50 75 GLN A CA 1
ATOM 568 C C . GLN A 1 75 ? -25.310 7.890 16.512 1.00 90.50 75 GLN A C 1
ATOM 570 O O . GLN A 1 75 ? -26.398 7.521 16.938 1.00 90.50 75 GLN A O 1
ATOM 575 N N . SER A 1 76 ? -24.986 7.726 15.232 1.00 89.56 76 SER A N 1
ATOM 576 C CA . SER A 1 76 ? -25.875 7.044 14.284 1.00 89.56 76 SER A CA 1
ATOM 577 C C . SER A 1 76 ? -25.751 5.516 14.291 1.00 89.56 76 SER A C 1
ATOM 579 O O . SER A 1 76 ? -26.580 4.847 13.676 1.00 89.56 76 SER A O 1
ATOM 581 N N . SER A 1 77 ? -24.742 4.958 14.968 1.00 91.94 77 SER A N 1
ATOM 582 C CA . SER A 1 77 ? -24.452 3.515 14.981 1.00 91.94 77 SER A CA 1
ATOM 583 C C . SER A 1 77 ? -24.870 2.798 16.268 1.00 91.94 77 SER A C 1
ATOM 585 O O . SER A 1 77 ? -24.835 1.560 16.310 1.00 91.94 77 SER A O 1
ATOM 587 N N . VAL A 1 78 ? -25.239 3.543 17.311 1.00 89.00 78 VAL A N 1
ATOM 588 C CA . VAL A 1 78 ? -25.804 3.002 18.557 1.00 89.00 78 VAL A CA 1
ATOM 589 C C . VAL A 1 78 ? -27.254 2.555 18.363 1.00 89.00 78 VAL A C 1
ATOM 591 O O . VAL A 1 78 ? -27.929 2.970 17.420 1.00 89.00 78 VAL A O 1
ATOM 594 N N . GLU A 1 79 ? -27.735 1.657 19.224 1.00 83.19 79 GLU A N 1
ATOM 595 C CA . GLU A 1 79 ? -29.119 1.183 19.149 1.00 83.19 79 GLU A CA 1
ATOM 596 C C . GLU A 1 79 ? -30.114 2.280 19.559 1.00 83.19 79 GLU A C 1
ATOM 598 O O . GLU A 1 79 ? -29.788 3.205 20.303 1.00 83.19 79 GLU A O 1
ATOM 603 N N . LEU A 1 80 ? -31.362 2.178 19.088 1.00 74.69 80 LEU A N 1
ATOM 604 C CA . LEU A 1 80 ? -32.411 3.134 19.449 1.00 74.69 80 LEU A CA 1
ATOM 605 C C . LEU A 1 80 ? -32.602 3.18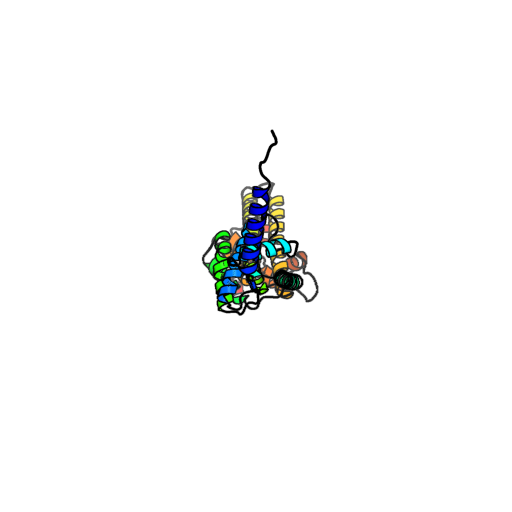6 20.972 1.00 74.69 80 LEU A C 1
ATOM 607 O O . LEU A 1 80 ? -32.888 2.171 21.604 1.00 74.69 80 LEU A O 1
ATOM 611 N N . GLY A 1 81 ? -32.495 4.389 21.541 1.00 71.94 81 GLY A N 1
ATOM 612 C CA . GLY A 1 81 ? -32.583 4.614 22.987 1.00 71.94 81 GLY A CA 1
ATOM 613 C C . GLY A 1 81 ? -31.246 4.509 23.724 1.00 71.94 81 GLY A C 1
ATOM 614 O O . GLY A 1 81 ? -31.220 4.714 24.934 1.00 71.94 81 GLY A O 1
ATOM 615 N N . GLN A 1 82 ? -30.142 4.240 23.026 1.00 79.19 82 GLN A N 1
ATOM 616 C CA . GLN A 1 82 ? -28.790 4.371 23.562 1.00 79.19 82 GLN A CA 1
ATOM 617 C C . GLN A 1 82 ? -28.159 5.680 23.087 1.00 79.19 82 GLN A C 1
ATOM 619 O O . GLN A 1 82 ? -28.391 6.121 21.964 1.00 79.19 82 GLN A O 1
ATOM 624 N N . ASP A 1 83 ? -27.345 6.279 23.948 1.00 82.81 83 ASP A N 1
ATOM 625 C CA . ASP A 1 83 ? -26.493 7.422 23.619 1.00 82.81 83 ASP A CA 1
ATOM 626 C C . ASP A 1 83 ? -25.118 7.191 24.251 1.00 82.81 83 ASP A C 1
ATOM 628 O O . ASP A 1 83 ? -25.027 6.796 25.417 1.00 82.81 83 ASP A O 1
ATOM 632 N N . ILE A 1 84 ? -24.051 7.385 23.478 1.00 85.06 84 ILE A N 1
ATOM 633 C CA . ILE A 1 84 ? -22.678 7.317 23.984 1.00 85.06 84 ILE A CA 1
ATOM 634 C C . ILE A 1 84 ? -22.244 8.733 24.330 1.00 85.06 84 ILE A C 1
ATOM 636 O O . ILE A 1 84 ? -22.225 9.611 23.472 1.00 85.06 84 ILE A O 1
ATOM 640 N N . ASP A 1 85 ? -21.849 8.945 25.585 1.00 87.56 85 ASP A N 1
ATOM 641 C CA . ASP A 1 85 ? -21.389 10.259 26.033 1.00 87.56 85 ASP A CA 1
ATOM 642 C C . ASP A 1 85 ? -20.283 10.797 25.108 1.00 87.56 85 ASP A C 1
ATOM 644 O O . ASP A 1 85 ? -19.314 10.103 24.784 1.00 87.56 85 ASP A O 1
ATOM 648 N N . ARG A 1 86 ? -20.407 12.068 24.714 1.00 86.69 86 ARG A N 1
ATOM 649 C CA . ARG A 1 86 ? -19.416 12.774 23.898 1.00 86.69 86 ARG A CA 1
ATOM 650 C C . ARG A 1 86 ? -18.016 12.662 24.497 1.00 86.69 86 ARG A C 1
ATOM 652 O O . ARG A 1 86 ? -17.054 12.515 23.753 1.00 86.69 86 ARG A O 1
ATOM 659 N N . SER A 1 87 ? -17.905 12.642 25.827 1.00 89.00 87 SER A N 1
ATOM 660 C CA . SER A 1 87 ? -16.615 12.474 26.502 1.00 89.00 87 SER A CA 1
ATOM 661 C C . SER A 1 87 ? -15.923 11.135 26.189 1.00 89.00 87 SER A C 1
ATOM 663 O O . SER A 1 87 ? -14.694 11.066 26.190 1.00 89.00 87 SER A O 1
ATOM 665 N N . GLU A 1 88 ? -16.674 10.071 25.888 1.00 89.44 88 GLU A N 1
ATOM 666 C CA . GLU A 1 88 ? -16.130 8.775 25.462 1.00 89.44 88 GLU A CA 1
ATOM 667 C C . GLU A 1 88 ? -15.699 8.806 23.990 1.00 89.44 88 GLU A C 1
ATOM 669 O O . GLU A 1 88 ? -14.647 8.269 23.641 1.00 89.44 88 GLU A O 1
ATOM 674 N N . VAL A 1 89 ? -16.452 9.500 23.133 1.00 89.88 89 VAL A N 1
ATOM 675 C CA . VAL A 1 89 ? -16.061 9.741 21.733 1.00 89.88 89 VAL A CA 1
ATOM 676 C C . VAL A 1 89 ? -14.776 10.570 21.660 1.00 89.88 89 VAL A C 1
ATOM 678 O O . VAL A 1 89 ? -13.873 10.243 20.890 1.00 89.88 89 VAL A O 1
ATOM 681 N N . ASP A 1 90 ? -14.646 11.595 22.501 1.00 89.56 90 ASP A N 1
ATOM 682 C CA . ASP A 1 90 ? -13.439 12.419 22.575 1.00 89.56 90 ASP A CA 1
ATOM 683 C C . ASP A 1 90 ? -12.226 11.576 23.010 1.00 89.56 90 ASP A C 1
ATOM 685 O O . ASP A 1 90 ? -11.142 11.701 22.442 1.00 89.56 90 ASP A O 1
ATOM 689 N N . LYS A 1 91 ? -12.397 10.640 23.958 1.00 89.38 91 LYS A N 1
ATOM 690 C CA . LYS A 1 91 ? -11.334 9.686 24.338 1.00 89.38 91 LYS A CA 1
ATOM 691 C C . LYS A 1 91 ? -10.943 8.764 23.186 1.00 89.38 91 LYS A C 1
ATOM 693 O O . LYS A 1 91 ? -9.751 8.508 23.000 1.00 89.38 91 LYS A O 1
ATOM 698 N N . LEU A 1 92 ? -11.923 8.266 22.429 1.00 89.38 92 LEU A N 1
ATOM 699 C CA . LEU A 1 92 ? -11.696 7.457 21.231 1.00 89.38 92 LEU A CA 1
ATOM 700 C C . LEU A 1 92 ? -10.869 8.242 20.199 1.00 89.38 92 LEU A C 1
ATOM 702 O O . LEU A 1 92 ? -9.851 7.743 19.716 1.00 89.38 92 LEU A O 1
ATOM 706 N N . TYR A 1 93 ? -11.262 9.487 19.920 1.00 89.62 93 TYR A N 1
ATOM 707 C CA . TYR A 1 93 ? -10.552 10.390 19.015 1.00 89.62 93 TYR A CA 1
ATOM 708 C C . TYR A 1 93 ? -9.115 10.669 19.483 1.00 89.62 93 TYR A C 1
ATOM 710 O O . TYR A 1 93 ? -8.164 10.467 18.729 1.00 89.62 93 TYR A O 1
ATOM 718 N N . GLU A 1 94 ? -8.928 11.043 20.749 1.00 88.50 94 GLU A N 1
ATOM 719 C CA . GLU A 1 94 ? -7.609 11.298 21.342 1.00 88.50 94 GLU A CA 1
ATOM 720 C C . GLU A 1 94 ? -6.691 10.068 21.294 1.00 88.50 94 GLU A C 1
ATOM 722 O O . GLU A 1 94 ? -5.494 10.181 21.005 1.00 88.50 94 GLU A O 1
ATOM 727 N N . GLY A 1 95 ? -7.240 8.873 21.536 1.00 86.94 95 GLY A N 1
ATOM 728 C CA . GLY A 1 95 ? -6.515 7.611 21.389 1.00 86.94 95 GLY A CA 1
ATOM 729 C C . GLY A 1 95 ? -5.978 7.420 19.970 1.00 86.94 95 GLY A C 1
ATOM 730 O O . GLY A 1 95 ? -4.803 7.090 19.785 1.00 86.94 95 GLY A O 1
ATOM 731 N N . LEU A 1 96 ? -6.803 7.709 18.961 1.00 86.44 96 LEU A N 1
ATOM 732 C CA . LEU A 1 96 ? -6.414 7.628 17.553 1.00 86.44 96 LEU A CA 1
ATOM 733 C C . LEU A 1 96 ? -5.339 8.645 17.178 1.00 86.44 96 LEU A C 1
ATOM 735 O O . LEU A 1 96 ? -4.353 8.275 16.537 1.00 86.44 96 LEU A O 1
ATOM 739 N N . ILE A 1 97 ? -5.485 9.904 17.596 1.00 87.31 97 ILE A N 1
ATOM 740 C CA . ILE A 1 97 ? -4.491 10.949 17.321 1.00 87.31 97 ILE A CA 1
ATOM 741 C C . ILE A 1 97 ? -3.130 10.563 17.905 1.00 87.31 97 ILE A C 1
ATOM 743 O O . ILE A 1 97 ? -2.113 10.641 17.212 1.00 87.31 97 ILE A O 1
ATOM 747 N N . ARG A 1 98 ? -3.090 10.058 19.144 1.00 85.56 98 ARG A N 1
ATOM 748 C CA . ARG A 1 98 ? -1.837 9.622 19.783 1.00 85.56 98 ARG A CA 1
ATOM 749 C C . ARG A 1 98 ? -1.134 8.511 19.008 1.00 85.56 98 ARG A C 1
ATOM 751 O O . ARG A 1 98 ? 0.085 8.577 18.843 1.00 85.56 98 ARG A O 1
ATOM 758 N N . LEU A 1 99 ? -1.883 7.520 18.523 1.00 82.38 99 LEU A N 1
ATOM 759 C CA . LEU A 1 99 ? -1.324 6.441 17.704 1.00 82.38 99 LEU A CA 1
ATOM 760 C C . LEU A 1 99 ? -0.835 6.931 16.339 1.00 82.38 99 LEU A C 1
ATOM 762 O O . LEU A 1 99 ? 0.137 6.394 15.822 1.00 82.38 99 LEU A O 1
ATOM 766 N N . ARG A 1 100 ? -1.461 7.962 15.764 1.00 81.19 100 ARG A N 1
ATOM 767 C CA . ARG A 1 100 ? -1.047 8.529 14.470 1.00 81.19 100 ARG A CA 1
ATOM 768 C C . ARG A 1 100 ? 0.195 9.400 14.559 1.00 81.19 100 ARG A C 1
ATOM 770 O O . ARG A 1 100 ? 1.016 9.365 13.653 1.00 81.19 100 ARG A O 1
ATOM 777 N N . VAL A 1 101 ? 0.359 10.151 15.647 1.00 80.75 101 VAL A N 1
ATOM 778 C CA . VAL A 1 101 ? 1.563 10.972 15.875 1.00 80.75 101 VAL A CA 1
ATOM 779 C C . VAL A 1 101 ? 2.797 10.094 16.106 1.00 80.75 101 VAL A C 1
ATOM 781 O O . VAL A 1 101 ? 3.916 10.498 15.799 1.00 80.75 101 VAL A O 1
ATOM 784 N N . ARG A 1 102 ? 2.613 8.892 16.663 1.00 80.06 102 ARG A N 1
ATOM 785 C CA . ARG A 1 102 ? 3.690 7.925 16.915 1.00 80.06 102 ARG A CA 1
ATOM 786 C C . ARG A 1 102 ? 3.253 6.536 16.455 1.00 80.06 102 ARG A C 1
ATOM 788 O O . ARG A 1 102 ? 2.927 5.705 17.311 1.00 80.06 102 ARG A O 1
ATOM 795 N N . PRO A 1 103 ? 3.223 6.296 15.132 1.00 81.75 103 PRO A N 1
ATOM 796 C CA . PRO A 1 103 ? 2.783 5.023 14.599 1.00 81.75 103 PRO A CA 1
ATOM 797 C C . PRO A 1 103 ? 3.695 3.916 15.114 1.00 81.75 103 PRO A C 1
ATOM 799 O O . PRO A 1 103 ? 4.913 4.064 15.203 1.00 81.75 103 PRO A O 1
ATOM 802 N N . LYS A 1 104 ? 3.066 2.812 15.502 1.00 87.88 104 LYS A N 1
ATOM 803 C CA . LYS A 1 104 ? 3.736 1.590 15.922 1.00 87.88 104 LYS A CA 1
ATOM 804 C C . LYS A 1 104 ? 3.116 0.427 15.181 1.00 87.88 104 LYS A C 1
ATOM 806 O O . LYS A 1 104 ? 1.892 0.375 15.045 1.00 87.88 104 LYS A O 1
ATOM 811 N N . THR A 1 105 ? 3.951 -0.522 14.781 1.00 91.56 105 THR A N 1
ATOM 812 C CA . THR A 1 105 ? 3.515 -1.796 14.227 1.00 91.56 105 THR A CA 1
ATOM 813 C C . THR A 1 105 ? 2.520 -2.433 15.190 1.00 91.56 105 THR A C 1
ATOM 815 O O . THR A 1 105 ? 2.881 -2.698 16.342 1.00 91.56 105 THR A O 1
ATOM 818 N N . PRO A 1 106 ? 1.271 -2.659 14.757 1.00 91.88 106 PRO A N 1
ATOM 819 C CA . PRO A 1 106 ? 0.264 -3.209 15.640 1.00 91.88 106 PRO A CA 1
ATOM 820 C C . PRO A 1 106 ? 0.546 -4.686 15.943 1.00 91.88 106 PRO A C 1
ATOM 822 O O . PRO A 1 106 ? 1.140 -5.388 15.116 1.00 91.88 106 PRO A O 1
ATOM 825 N N . PRO A 1 107 ? 0.074 -5.200 17.094 1.00 92.06 107 PRO A N 1
ATOM 826 C CA . PRO A 1 107 ? 0.279 -6.597 17.482 1.00 92.06 107 PRO A CA 1
ATOM 827 C C . PRO A 1 107 ? -0.360 -7.597 16.504 1.00 92.06 107 PRO A C 1
ATOM 829 O O . PRO A 1 107 ? 0.106 -8.726 16.399 1.00 92.06 107 PRO A O 1
ATOM 832 N N . TYR A 1 108 ? -1.375 -7.168 15.749 1.00 94.50 108 TYR A N 1
ATOM 833 C CA . TYR A 1 108 ? -2.082 -7.952 14.731 1.00 94.50 108 TYR A CA 1
ATOM 834 C C . TYR A 1 108 ? -1.483 -7.832 13.313 1.00 94.50 108 TYR A C 1
ATOM 836 O O . TYR A 1 108 ? -2.141 -8.164 12.321 1.00 94.50 108 TYR A O 1
ATOM 844 N N . HIS A 1 109 ? -0.247 -7.327 13.182 1.00 95.31 109 HIS A N 1
ATOM 845 C CA . HIS A 1 109 ? 0.433 -7.198 11.888 1.00 95.31 109 HIS A CA 1
ATOM 846 C C . HIS A 1 109 ? 0.468 -8.520 11.116 1.00 95.31 109 HIS A C 1
ATOM 848 O O . HIS A 1 109 ? 0.138 -8.540 9.935 1.00 95.31 109 HIS A O 1
ATOM 854 N N . SER A 1 110 ? 0.837 -9.623 11.770 1.00 95.44 110 SER A N 1
ATOM 855 C CA . SER A 1 110 ? 0.998 -10.929 11.123 1.00 95.44 110 SER A CA 1
ATOM 856 C C . SER A 1 110 ? -0.310 -11.452 10.522 1.00 95.44 110 SER A C 1
ATOM 858 O O . SER A 1 110 ? -0.306 -12.022 9.430 1.00 95.44 110 SER A O 1
ATOM 860 N N . GLU A 1 111 ? -1.440 -11.243 11.197 1.00 95.38 111 GLU A N 1
ATOM 861 C CA . GLU A 1 111 ? -2.770 -11.641 10.737 1.00 95.38 111 GLU A CA 1
ATOM 862 C C . GLU A 1 111 ? -3.220 -10.825 9.531 1.00 95.38 111 GLU A C 1
ATOM 864 O O . GLU A 1 111 ? -3.745 -11.389 8.570 1.00 95.38 111 GLU A O 1
ATOM 869 N N . VAL A 1 112 ? -3.006 -9.508 9.575 1.00 96.25 112 VAL A N 1
ATOM 870 C CA . VAL A 1 112 ? -3.302 -8.608 8.454 1.00 96.25 112 VAL A CA 1
ATOM 871 C C . VAL A 1 112 ? -2.401 -8.927 7.264 1.00 96.25 112 VAL A C 1
ATOM 873 O O . VAL A 1 112 ? -2.892 -9.106 6.151 1.00 96.25 112 VAL A O 1
ATOM 876 N N . PHE A 1 113 ? -1.098 -9.078 7.505 1.00 96.94 113 PHE A N 1
ATOM 877 C CA . PHE A 1 113 ? -0.116 -9.443 6.493 1.00 96.94 113 PHE A CA 1
ATOM 878 C C . PHE A 1 113 ? -0.492 -10.750 5.802 1.00 96.94 113 PHE A C 1
ATOM 880 O O . PHE A 1 113 ? -0.538 -10.792 4.578 1.00 96.94 113 PHE A O 1
ATOM 887 N N . THR A 1 114 ? -0.794 -11.802 6.567 1.00 96.56 114 THR A N 1
ATOM 888 C CA . THR A 1 114 ? -1.143 -13.118 6.011 1.00 96.56 114 THR A CA 1
ATOM 889 C C . THR A 1 114 ? -2.403 -13.031 5.157 1.00 96.56 114 THR A C 1
ATOM 891 O O . THR A 1 114 ? -2.390 -13.482 4.017 1.00 96.56 114 THR A O 1
ATOM 894 N N . ALA A 1 115 ? -3.451 -12.370 5.655 1.00 96.31 115 ALA A N 1
ATOM 895 C CA . ALA A 1 115 ? -4.699 -12.221 4.915 1.00 96.31 115 ALA A CA 1
ATOM 896 C C . ALA A 1 115 ? -4.501 -11.505 3.570 1.00 96.31 115 ALA A C 1
ATOM 898 O O . ALA A 1 115 ? -4.983 -11.978 2.544 1.00 96.31 115 ALA A O 1
ATOM 899 N N . ILE A 1 116 ? -3.759 -10.393 3.544 1.00 96.88 116 ILE A N 1
ATOM 900 C CA . ILE A 1 116 ? -3.488 -9.671 2.291 1.00 96.88 116 ILE A CA 1
ATOM 901 C C . ILE A 1 116 ? -2.577 -10.505 1.380 1.00 96.88 116 ILE A C 1
ATOM 903 O O . ILE A 1 116 ? -2.808 -10.589 0.178 1.00 96.88 116 ILE A O 1
ATOM 907 N N . SER A 1 117 ? -1.581 -11.182 1.948 1.00 96.38 117 SER A N 1
ATOM 908 C CA . SER A 1 117 ? -0.659 -12.059 1.220 1.00 96.38 117 SER A CA 1
ATOM 909 C C . SER A 1 117 ? -1.372 -13.208 0.500 1.00 96.38 117 SER A C 1
ATOM 911 O O . SER A 1 117 ? -0.986 -13.549 -0.624 1.00 96.38 117 SER A O 1
ATOM 913 N N . ASP A 1 118 ? -2.424 -13.762 1.108 1.00 95.94 118 ASP A N 1
ATOM 914 C CA . ASP A 1 118 ? -3.293 -14.779 0.509 1.00 95.94 118 ASP A CA 1
ATOM 915 C C . ASP A 1 118 ? -4.170 -14.189 -0.604 1.00 95.94 118 ASP A C 1
ATOM 917 O O . ASP A 1 118 ? -4.314 -14.788 -1.670 1.00 95.94 118 ASP A O 1
ATOM 921 N N . LEU A 1 119 ? -4.721 -12.986 -0.407 1.00 95.69 119 LEU A N 1
ATOM 922 C CA . LEU A 1 119 ? -5.511 -12.299 -1.436 1.00 95.69 119 LEU A CA 1
ATOM 923 C C . LEU A 1 119 ? -4.669 -11.962 -2.675 1.00 95.69 119 LEU A C 1
ATOM 925 O O . LEU A 1 119 ? -5.133 -12.167 -3.798 1.00 95.69 119 LEU A O 1
ATOM 929 N N . VAL A 1 120 ? -3.430 -11.497 -2.476 1.00 95.00 120 VAL A N 1
ATOM 930 C CA . VAL A 1 120 ? -2.478 -11.205 -3.561 1.00 95.00 120 VAL A CA 1
ATOM 931 C C . VAL A 1 120 ? -2.094 -12.492 -4.288 1.00 95.00 120 VAL A C 1
ATOM 933 O O . VAL A 1 120 ? -2.079 -12.519 -5.514 1.00 95.00 120 VAL A O 1
ATOM 936 N N . ALA A 1 121 ? -1.828 -13.579 -3.556 1.00 93.19 121 ALA A N 1
ATOM 937 C CA . ALA A 1 121 ? -1.517 -14.875 -4.164 1.00 93.19 121 ALA A CA 1
ATOM 938 C C . ALA A 1 121 ? -2.673 -15.426 -5.017 1.00 93.19 121 ALA A C 1
ATOM 940 O O . ALA A 1 121 ? -2.431 -16.121 -5.999 1.00 93.19 121 ALA A O 1
ATOM 941 N N . ASN A 1 122 ? -3.913 -15.084 -4.664 1.00 93.81 122 ASN A N 1
ATOM 942 C CA . ASN A 1 122 ? -5.114 -15.454 -5.408 1.00 93.81 122 ASN A CA 1
ATOM 943 C C . ASN A 1 122 ? -5.487 -14.454 -6.517 1.00 93.81 122 ASN A C 1
ATOM 945 O O . ASN A 1 122 ? -6.583 -14.559 -7.063 1.00 93.81 122 ASN A O 1
ATOM 949 N N . HIS A 1 123 ? -4.625 -13.480 -6.837 1.00 91.19 123 HIS A N 1
ATOM 950 C CA . HIS A 1 123 ? -4.886 -12.437 -7.839 1.00 91.19 123 HIS A CA 1
ATOM 951 C C . HIS A 1 123 ? -6.209 -11.679 -7.611 1.00 91.19 123 HIS A C 1
ATOM 953 O O . HIS A 1 123 ? -6.905 -11.313 -8.557 1.00 91.19 123 HIS A O 1
ATOM 959 N N . THR A 1 124 ? -6.580 -11.462 -6.346 1.00 93.94 124 THR A N 1
ATOM 960 C CA . THR A 1 124 ? -7.785 -10.689 -6.004 1.00 93.94 124 THR A CA 1
ATOM 961 C C . THR A 1 124 ? -7.596 -9.231 -6.437 1.00 93.94 124 THR A C 1
ATOM 963 O O . THR A 1 124 ? -6.500 -8.689 -6.295 1.00 93.94 124 THR A O 1
ATOM 966 N N . SER A 1 125 ? -8.636 -8.580 -6.965 1.00 93.19 125 SER A N 1
ATOM 967 C CA . SER A 1 125 ? -8.546 -7.160 -7.333 1.00 93.19 125 SER A CA 1
ATOM 968 C C . SER A 1 125 ? -8.390 -6.276 -6.088 1.00 93.19 125 SER A C 1
ATOM 970 O O . SER A 1 125 ? -8.837 -6.646 -5.001 1.00 93.19 125 SER A O 1
ATOM 972 N N . PHE A 1 126 ? -7.777 -5.096 -6.217 1.00 91.25 126 PHE A N 1
ATOM 973 C CA . PHE A 1 126 ? -7.630 -4.180 -5.077 1.00 91.25 126 PHE A CA 1
ATOM 974 C C . PHE A 1 126 ? -8.975 -3.696 -4.523 1.00 91.25 126 PHE A C 1
ATOM 976 O O . PHE A 1 126 ? -9.105 -3.533 -3.309 1.00 91.25 126 PHE A O 1
ATOM 983 N N . ASP A 1 127 ? -9.986 -3.536 -5.377 1.00 91.31 127 ASP A N 1
ATOM 984 C CA . ASP A 1 127 ? -11.342 -3.179 -4.954 1.00 91.31 127 ASP A CA 1
ATOM 985 C C . ASP A 1 127 ? -11.957 -4.302 -4.106 1.00 91.31 127 ASP A C 1
ATOM 987 O O . ASP A 1 127 ? -12.452 -4.064 -3.000 1.00 91.31 127 ASP A O 1
ATOM 991 N N . ASP A 1 128 ? -11.827 -5.554 -4.559 1.00 94.06 128 ASP A N 1
ATOM 992 C CA . ASP A 1 128 ? -12.299 -6.721 -3.811 1.00 94.06 128 ASP A CA 1
ATOM 993 C C . ASP A 1 128 ? -11.521 -6.908 -2.503 1.00 94.06 128 ASP A C 1
ATOM 995 O O . ASP A 1 128 ? -12.116 -7.257 -1.483 1.00 94.06 128 ASP A O 1
ATOM 999 N N . MET A 1 129 ? -10.206 -6.660 -2.490 1.00 93.88 129 MET A N 1
ATOM 1000 C CA . MET A 1 129 ? -9.414 -6.654 -1.255 1.00 93.88 129 MET A CA 1
ATOM 1001 C C . MET A 1 129 ? -9.949 -5.597 -0.292 1.00 93.88 129 MET A C 1
ATOM 1003 O O . MET A 1 129 ? -10.230 -5.901 0.861 1.00 93.88 129 MET A O 1
ATOM 1007 N N . THR A 1 130 ? -10.169 -4.374 -0.772 1.00 92.12 130 THR A N 1
ATOM 1008 C CA . THR A 1 130 ? -10.666 -3.267 0.051 1.00 92.12 130 THR A CA 1
ATOM 1009 C C . THR A 1 130 ? -12.026 -3.599 0.658 1.00 92.12 130 THR A C 1
ATOM 1011 O O . THR A 1 130 ? -12.233 -3.367 1.845 1.00 92.12 130 THR A O 1
ATOM 1014 N N . SER A 1 131 ? -12.926 -4.247 -0.088 1.00 93.06 131 SER A N 1
ATOM 1015 C CA . SER A 1 131 ? -14.239 -4.664 0.429 1.00 93.06 131 SER A CA 1
ATOM 1016 C C . SER A 1 131 ? -14.192 -5.731 1.538 1.00 93.06 131 SER A C 1
ATOM 1018 O O . SER A 1 131 ? -15.180 -5.930 2.242 1.00 93.06 131 SER A O 1
ATOM 1020 N N . ARG A 1 132 ? -13.055 -6.415 1.735 1.00 95.06 132 ARG A N 1
ATOM 1021 C CA . ARG A 1 132 ? -12.895 -7.480 2.744 1.00 95.06 132 ARG A CA 1
ATOM 1022 C C . ARG A 1 132 ? -12.472 -6.965 4.119 1.00 95.06 132 ARG A C 1
ATOM 1024 O O . ARG A 1 132 ? -12.281 -7.779 5.029 1.00 95.06 132 ARG A O 1
ATOM 1031 N N . TRP A 1 133 ? -12.360 -5.647 4.299 1.00 94.88 133 TRP A N 1
ATOM 1032 C CA . TRP A 1 133 ? -11.926 -5.039 5.559 1.00 94.88 133 TRP A CA 1
ATOM 1033 C C . TRP A 1 133 ? -12.764 -5.500 6.760 1.00 94.88 133 TRP A C 1
ATOM 1035 O O . TRP A 1 133 ? -12.200 -5.770 7.817 1.00 94.88 133 TRP A O 1
ATOM 1045 N N . GLU A 1 134 ? -14.086 -5.655 6.608 1.00 96.00 134 GLU A N 1
ATOM 1046 C CA . GLU A 1 134 ? -14.965 -6.053 7.714 1.00 96.00 134 GLU A CA 1
ATOM 1047 C C . GLU A 1 134 ? -14.647 -7.477 8.184 1.00 96.00 134 GLU A C 1
ATOM 1049 O O . GLU A 1 134 ? -14.448 -7.724 9.376 1.00 96.00 134 GLU A O 1
ATOM 1054 N N . ALA A 1 135 ? -14.549 -8.417 7.239 1.00 96.31 135 ALA A N 1
ATOM 1055 C CA . ALA A 1 135 ? -14.196 -9.801 7.537 1.00 96.31 135 ALA A CA 1
ATOM 1056 C C . ALA A 1 135 ? -12.822 -9.883 8.218 1.00 96.31 135 ALA A C 1
ATOM 1058 O O . ALA A 1 135 ? -12.641 -10.647 9.170 1.00 96.31 135 ALA A O 1
ATOM 1059 N N . GLN A 1 136 ? -11.871 -9.054 7.778 1.00 95.00 136 GLN A N 1
ATOM 1060 C CA . GLN A 1 136 ? -10.556 -8.996 8.396 1.00 95.00 136 GLN A CA 1
ATOM 1061 C C . GLN A 1 136 ? -10.594 -8.393 9.803 1.00 95.00 136 GLN A C 1
ATOM 1063 O O . GLN A 1 136 ? -9.967 -8.943 10.708 1.00 95.00 136 GLN A O 1
ATOM 1068 N N . LEU A 1 137 ? -11.346 -7.314 10.024 1.00 95.38 137 LEU A N 1
ATOM 1069 C CA . LEU A 1 137 ? -11.491 -6.697 11.341 1.00 95.38 137 LEU A CA 1
ATOM 1070 C C . LEU A 1 137 ? -12.086 -7.684 12.352 1.00 95.38 137 LEU A C 1
ATOM 1072 O O . LEU A 1 137 ? -11.555 -7.840 13.450 1.00 95.38 137 LEU A O 1
ATOM 1076 N N . ARG A 1 138 ? -13.138 -8.409 11.954 1.00 95.94 138 ARG A N 1
ATOM 1077 C CA . ARG A 1 138 ? -13.758 -9.467 12.768 1.00 95.94 138 ARG A CA 1
ATOM 1078 C C . ARG A 1 138 ? -12.788 -10.616 13.054 1.00 95.94 138 ARG A C 1
ATOM 1080 O O . ARG A 1 138 ? -12.739 -11.129 14.169 1.00 95.94 138 ARG A O 1
ATOM 1087 N N . SER A 1 139 ? -11.981 -11.008 12.066 1.00 95.56 139 SER A N 1
ATOM 1088 C CA . SER A 1 139 ? -10.924 -12.013 12.245 1.00 95.56 139 SER A CA 1
ATOM 1089 C C . SER A 1 139 ? -9.888 -11.557 13.278 1.00 95.56 139 SER A C 1
ATOM 1091 O O . SER A 1 139 ? -9.568 -12.312 14.199 1.00 95.56 139 SER A O 1
ATOM 1093 N N . VAL A 1 140 ? -9.422 -10.306 13.193 1.00 95.19 140 VAL A N 1
ATOM 1094 C CA . VAL A 1 140 ? -8.484 -9.724 14.164 1.00 95.19 140 VAL A CA 1
ATOM 1095 C C . VAL A 1 140 ? -9.108 -9.660 15.558 1.00 95.19 140 VAL A C 1
ATOM 1097 O O . VAL A 1 140 ? -8.499 -10.167 16.499 1.00 95.19 140 VAL A O 1
ATOM 1100 N N . SER A 1 141 ? -10.325 -9.126 15.707 1.00 94.19 141 SER A N 1
ATOM 1101 C CA . SER A 1 141 ? -10.981 -8.993 17.018 1.00 94.19 141 SER A CA 1
ATOM 1102 C C . SER A 1 141 ? -11.314 -10.345 17.660 1.00 94.19 141 SER A C 1
ATOM 1104 O O . SER A 1 141 ? -11.338 -10.476 18.884 1.00 94.19 141 SER A O 1
ATOM 1106 N N . SER A 1 142 ? -11.508 -11.402 16.865 1.00 93.44 142 SER A N 1
ATOM 1107 C CA . SER A 1 142 ? -11.682 -12.755 17.404 1.00 93.44 142 SER A CA 1
ATOM 1108 C C . SER A 1 142 ? -10.414 -13.289 18.089 1.00 93.44 142 SER A C 1
ATOM 1110 O O . SER A 1 142 ? -10.510 -14.006 19.086 1.00 93.44 142 SER A O 1
ATOM 1112 N N . LYS A 1 143 ? -9.228 -12.893 17.609 1.00 93.19 143 LYS A N 1
ATOM 1113 C CA . LYS A 1 143 ? -7.921 -13.377 18.089 1.00 93.19 143 LYS A CA 1
ATOM 1114 C C . LYS A 1 143 ? -7.275 -12.444 19.110 1.00 93.19 143 LYS A C 1
ATOM 1116 O O . LYS A 1 143 ? -6.594 -12.913 20.016 1.00 93.19 143 LYS A O 1
ATOM 1121 N N . HIS A 1 144 ? -7.524 -11.144 18.991 1.00 90.06 144 HIS A N 1
ATOM 1122 C CA . HIS A 1 144 ? -6.908 -10.096 19.800 1.00 90.06 144 HIS A CA 1
ATOM 1123 C C . HIS A 1 144 ? -7.960 -9.353 20.615 1.00 90.06 144 HIS A C 1
ATOM 1125 O O . HIS A 1 144 ? -9.073 -9.112 20.157 1.00 90.06 144 HIS A O 1
ATOM 1131 N N . TYR A 1 145 ? -7.614 -8.975 21.845 1.00 87.81 145 TYR A N 1
ATOM 1132 C CA . TYR A 1 145 ? -8.410 -7.983 22.559 1.00 87.81 145 TYR A CA 1
ATOM 1133 C C . TYR A 1 145 ? -8.081 -6.609 21.979 1.00 87.81 145 TYR A C 1
ATOM 1135 O O . TYR A 1 145 ? -6.954 -6.151 22.134 1.00 87.81 145 TYR A O 1
ATOM 1143 N N . LEU A 1 146 ? -9.055 -5.988 21.316 1.00 89.25 146 LEU A N 1
ATOM 1144 C CA . LEU A 1 146 ? -8.939 -4.634 20.787 1.00 89.25 146 LEU A CA 1
ATOM 1145 C C . LEU A 1 146 ? -9.686 -3.664 21.718 1.00 89.25 146 LEU A C 1
ATOM 1147 O O . LEU A 1 146 ? -10.904 -3.794 21.863 1.00 89.25 146 LEU A O 1
ATOM 1151 N N . PRO A 1 147 ? -8.993 -2.708 22.355 1.00 84.94 147 PRO A N 1
ATOM 1152 C CA . PRO A 1 147 ? -9.592 -1.481 22.866 1.00 84.94 147 PRO A CA 1
ATOM 1153 C C . PRO A 1 147 ? -10.285 -0.681 21.754 1.00 84.94 147 PRO A C 1
ATOM 1155 O O . PRO A 1 147 ? -9.958 -0.812 20.578 1.00 84.94 147 PRO A O 1
ATOM 1158 N N . ASP A 1 148 ? -11.193 0.211 22.135 1.00 84.31 148 ASP A N 1
ATOM 1159 C CA . ASP A 1 148 ? -12.129 0.920 21.248 1.00 84.31 148 ASP A CA 1
ATOM 1160 C C . ASP A 1 148 ? -11.437 1.572 20.033 1.00 84.31 148 ASP A C 1
ATOM 1162 O O . ASP A 1 148 ? -11.800 1.347 18.877 1.00 84.31 148 ASP A O 1
ATOM 1166 N N . HIS A 1 149 ? -10.362 2.324 20.281 1.00 87.81 149 HIS A N 1
ATOM 1167 C CA . HIS A 1 149 ? -9.586 3.013 19.246 1.00 87.81 149 HIS A CA 1
ATOM 1168 C C . HIS A 1 149 ? -8.766 2.065 18.357 1.00 87.81 149 HIS A C 1
ATOM 1170 O O . HIS A 1 149 ? -8.469 2.398 17.207 1.00 87.81 149 HIS A O 1
ATOM 1176 N N . GLU A 1 150 ? -8.436 0.865 18.834 1.00 91.12 150 GLU A N 1
ATOM 1177 C CA . GLU A 1 150 ? -7.667 -0.103 18.053 1.00 91.12 150 GLU A CA 1
ATOM 1178 C C . GLU A 1 150 ? -8.492 -0.744 16.928 1.00 91.12 150 GLU A C 1
ATOM 1180 O O . GLU A 1 150 ? -7.905 -1.229 15.965 1.00 91.12 150 GLU A O 1
ATOM 1185 N N . TYR A 1 151 ? -9.831 -0.691 16.963 1.00 93.44 151 TYR A N 1
ATOM 1186 C CA . TYR A 1 151 ? -10.659 -1.143 15.834 1.00 93.44 151 TYR A CA 1
ATOM 1187 C C . TYR A 1 151 ? -10.479 -0.257 14.598 1.00 93.44 151 TYR A C 1
ATOM 1189 O O . TYR A 1 151 ? -10.283 -0.756 13.489 1.00 93.44 151 TYR A O 1
ATOM 1197 N N . ILE A 1 152 ? -10.500 1.066 14.786 1.00 92.31 152 ILE A N 1
ATOM 1198 C CA . ILE A 1 152 ? -10.247 2.020 13.699 1.00 92.31 152 ILE A CA 1
ATOM 1199 C C . ILE A 1 152 ? -8.780 1.935 13.266 1.00 92.31 152 ILE A C 1
ATOM 1201 O O . ILE A 1 152 ? -8.493 1.994 12.071 1.00 92.31 152 ILE A O 1
ATOM 1205 N N . GLN A 1 153 ? -7.849 1.728 14.205 1.00 92.31 153 GLN A N 1
ATOM 1206 C CA . GLN A 1 153 ? -6.452 1.459 13.860 1.00 92.31 153 GLN A CA 1
ATOM 1207 C C . GLN A 1 153 ? -6.317 0.197 12.996 1.00 92.31 153 GLN A C 1
ATOM 1209 O O . GLN A 1 153 ? -5.615 0.243 11.991 1.00 92.31 153 GLN A O 1
ATOM 1214 N N . ALA A 1 154 ? -7.000 -0.898 13.339 1.00 94.31 154 ALA A N 1
ATOM 1215 C CA . ALA A 1 154 ? -6.935 -2.154 12.600 1.00 94.31 154 ALA A CA 1
ATOM 1216 C C . ALA A 1 154 ? -7.485 -2.005 11.178 1.00 94.31 154 ALA A C 1
ATOM 1218 O O . ALA A 1 154 ? -6.854 -2.475 10.229 1.00 94.31 154 ALA A O 1
ATOM 1219 N N . TYR A 1 155 ? -8.602 -1.289 11.022 1.00 94.25 155 TYR A N 1
ATOM 1220 C CA . TYR A 1 155 ? -9.126 -0.905 9.712 1.00 94.25 155 TYR A CA 1
ATOM 1221 C C . TYR A 1 155 ? -8.101 -0.094 8.908 1.00 94.25 155 TYR A C 1
ATOM 1223 O O . TYR A 1 155 ? -7.741 -0.480 7.800 1.00 94.25 155 TYR A O 1
ATOM 1231 N N . CYS A 1 156 ? -7.563 0.986 9.478 1.00 92.50 156 CYS A N 1
ATOM 1232 C CA . CYS A 1 156 ? -6.606 1.837 8.772 1.00 92.50 156 CYS A CA 1
ATOM 1233 C C . CYS A 1 156 ? -5.292 1.126 8.450 1.00 92.50 156 CYS A C 1
ATOM 1235 O O . CYS A 1 156 ? -4.697 1.378 7.406 1.00 92.50 156 CYS A O 1
ATOM 1237 N N . TYR A 1 157 ? -4.851 0.216 9.316 1.00 93.81 157 TYR A N 1
ATOM 1238 C CA . TYR A 1 157 ? -3.672 -0.602 9.078 1.00 93.81 157 TYR A CA 1
ATOM 1239 C C . TYR A 1 157 ? -3.884 -1.566 7.905 1.00 93.81 157 TYR A C 1
ATOM 1241 O O . TYR A 1 157 ? -3.026 -1.668 7.030 1.00 93.81 157 TYR A O 1
ATOM 1249 N N . TYR A 1 158 ? -5.044 -2.227 7.849 1.00 95.12 158 TYR A N 1
ATOM 1250 C CA . TYR A 1 158 ? -5.437 -3.080 6.727 1.00 95.12 158 TYR A CA 1
ATOM 1251 C C . TYR A 1 158 ? -5.474 -2.302 5.406 1.00 95.12 158 TYR A C 1
ATOM 1253 O O . TYR A 1 158 ? -4.811 -2.691 4.443 1.00 95.12 158 TYR A O 1
ATOM 1261 N N . THR A 1 159 ? -6.184 -1.173 5.384 1.00 93.50 159 THR A N 1
ATOM 1262 C CA . THR A 1 159 ? -6.316 -0.326 4.193 1.00 93.50 159 THR A CA 1
ATOM 1263 C C . THR A 1 159 ? -4.965 0.223 3.744 1.00 93.50 159 THR A C 1
ATOM 1265 O O . THR A 1 159 ? -4.618 0.088 2.576 1.00 93.50 159 THR A O 1
ATOM 1268 N N . GLY A 1 160 ? -4.138 0.730 4.664 1.00 93.31 160 GLY A N 1
ATOM 1269 C CA . GLY A 1 160 ? -2.803 1.237 4.333 1.00 93.31 160 GLY A CA 1
ATOM 1270 C C . GLY A 1 160 ? -1.868 0.163 3.762 1.00 93.31 160 GLY A C 1
ATOM 1271 O O . GLY A 1 160 ? -1.050 0.449 2.884 1.00 93.31 160 GLY A O 1
ATOM 1272 N N . MET A 1 161 ? -2.000 -1.098 4.195 1.00 94.75 161 MET A N 1
ATOM 1273 C CA . MET A 1 161 ? -1.249 -2.209 3.599 1.00 94.75 161 MET A CA 1
ATOM 1274 C C . MET A 1 161 ? -1.713 -2.530 2.172 1.00 94.75 161 MET A C 1
ATOM 1276 O O . MET A 1 161 ? -0.869 -2.791 1.311 1.00 94.75 161 MET A O 1
ATOM 1280 N N . ILE A 1 162 ? -3.020 -2.479 1.898 1.00 95.69 162 ILE A N 1
ATOM 1281 C CA . ILE A 1 162 ? -3.562 -2.635 0.537 1.00 95.69 162 ILE A CA 1
ATOM 1282 C C . ILE A 1 162 ? -3.104 -1.483 -0.358 1.00 95.69 162 ILE A C 1
ATOM 1284 O O . ILE A 1 162 ? -2.611 -1.728 -1.456 1.00 95.69 162 ILE A O 1
ATOM 1288 N N . GLU A 1 163 ? -3.206 -0.242 0.116 1.00 94.44 163 GLU A N 1
ATOM 1289 C CA . GLU A 1 163 ? -2.757 0.951 -0.609 1.00 94.44 163 GLU A CA 1
ATOM 1290 C C . GLU A 1 163 ? -1.267 0.880 -0.946 1.00 94.44 163 GLU A C 1
ATOM 1292 O O . GLU A 1 163 ? -0.873 1.195 -2.068 1.00 94.44 163 GLU A O 1
ATOM 1297 N N . SER A 1 164 ? -0.443 0.393 -0.012 1.00 95.38 164 SER A N 1
ATOM 1298 C CA . SER A 1 164 ? 0.982 0.152 -0.258 1.00 95.38 164 SER A CA 1
ATOM 1299 C C . SER A 1 164 ? 1.183 -0.869 -1.380 1.00 95.38 164 SER A C 1
ATOM 1301 O O . SER A 1 164 ? 1.945 -0.617 -2.306 1.00 95.38 164 SER A O 1
ATOM 1303 N N . CYS A 1 165 ? 0.455 -1.992 -1.358 1.00 96.25 165 CYS A N 1
ATOM 1304 C CA . CYS A 1 165 ? 0.513 -2.978 -2.441 1.00 96.25 165 CYS A CA 1
ATOM 1305 C C . CYS A 1 165 ? 0.101 -2.372 -3.787 1.00 96.25 165 CYS A C 1
ATOM 1307 O O . CYS A 1 165 ? 0.785 -2.592 -4.783 1.00 96.25 165 CYS A O 1
ATOM 1309 N N . HIS A 1 166 ? -0.981 -1.593 -3.808 1.00 95.88 166 HIS A N 1
ATOM 1310 C CA . HIS A 1 166 ? -1.492 -0.955 -5.017 1.00 95.88 166 HIS A CA 1
ATOM 1311 C C . HIS A 1 166 ? -0.514 0.085 -5.585 1.00 95.88 166 HIS A C 1
ATOM 1313 O O . HIS A 1 166 ? -0.281 0.121 -6.798 1.00 95.88 166 HIS A O 1
ATOM 13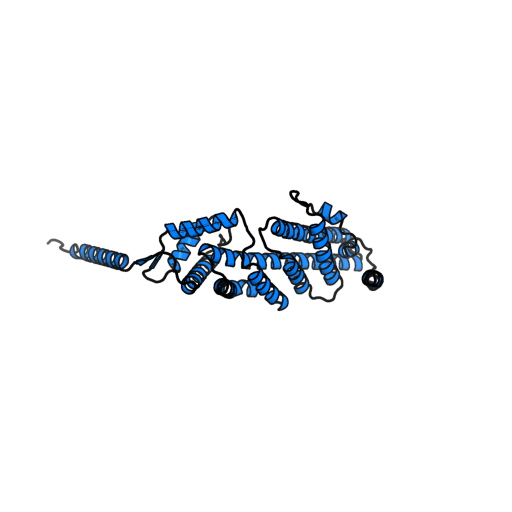19 N N . LYS A 1 167 ? 0.114 0.893 -4.718 1.00 96.31 167 LYS A N 1
ATOM 1320 C CA . LYS A 1 167 ? 1.184 1.826 -5.099 1.00 96.31 167 LYS A CA 1
ATOM 1321 C C . LYS A 1 167 ? 2.323 1.077 -5.793 1.00 96.31 167 LYS A C 1
ATOM 1323 O O . LYS A 1 167 ? 2.703 1.461 -6.897 1.00 96.31 167 LYS A O 1
ATOM 1328 N N . GLU A 1 168 ? 2.804 -0.016 -5.204 1.00 96.94 168 GLU A N 1
ATOM 1329 C CA . GLU A 1 168 ? 3.904 -0.803 -5.775 1.00 96.94 168 GLU A CA 1
ATOM 1330 C C . GLU A 1 168 ? 3.547 -1.456 -7.111 1.00 96.94 168 GLU A C 1
ATOM 1332 O O . GLU A 1 168 ? 4.336 -1.405 -8.054 1.00 96.94 168 GLU A O 1
ATOM 1337 N N . THR A 1 169 ? 2.343 -2.022 -7.250 1.00 96.75 169 THR A N 1
ATOM 1338 C CA . THR A 1 169 ? 1.908 -2.581 -8.540 1.00 96.75 169 THR A CA 1
ATOM 1339 C C . THR A 1 169 ? 1.802 -1.511 -9.616 1.00 96.75 169 THR A C 1
ATOM 1341 O O . THR A 1 169 ? 2.166 -1.754 -10.763 1.00 96.75 169 THR A O 1
ATOM 1344 N N . LYS A 1 170 ? 1.361 -0.299 -9.257 1.00 97.44 170 LYS A N 1
ATOM 1345 C CA . LYS A 1 170 ? 1.292 0.820 -10.198 1.00 97.44 170 LYS A CA 1
ATOM 1346 C C . LYS A 1 170 ? 2.686 1.252 -10.648 1.00 97.44 170 LYS A C 1
ATOM 1348 O O . LYS A 1 170 ? 2.889 1.438 -11.843 1.00 97.44 170 LYS A O 1
ATOM 1353 N N . ILE A 1 171 ? 3.637 1.378 -9.720 1.00 98.06 171 ILE A N 1
ATOM 1354 C CA . ILE A 1 171 ? 5.038 1.692 -10.041 1.00 98.06 171 ILE A CA 1
ATOM 1355 C C . ILE A 1 171 ? 5.617 0.623 -10.973 1.00 98.06 171 ILE A C 1
ATOM 1357 O O . ILE A 1 171 ? 6.197 0.956 -12.003 1.00 98.06 171 ILE A O 1
ATOM 1361 N N . ALA A 1 172 ? 5.405 -0.657 -10.659 1.00 97.75 172 ALA A N 1
ATOM 1362 C CA . ALA A 1 172 ? 5.875 -1.765 -11.482 1.00 97.75 172 ALA A CA 1
ATOM 1363 C C . ALA A 1 172 ? 5.268 -1.763 -12.894 1.00 97.75 172 ALA A C 1
ATOM 1365 O O . ALA A 1 172 ? 5.992 -1.991 -13.863 1.00 97.75 172 ALA A O 1
ATOM 1366 N N . ARG A 1 173 ? 3.966 -1.475 -13.024 1.00 97.69 173 ARG A N 1
ATOM 1367 C CA . ARG A 1 173 ? 3.283 -1.380 -14.322 1.00 97.69 173 ARG A CA 1
ATOM 1368 C C . ARG A 1 173 ? 3.806 -0.213 -15.160 1.00 97.69 173 ARG A C 1
ATOM 1370 O O . ARG A 1 173 ? 4.140 -0.416 -16.320 1.00 97.69 173 ARG A O 1
ATOM 1377 N N . VAL A 1 174 ? 3.935 0.978 -14.573 1.00 97.81 174 VAL A N 1
ATOM 1378 C CA . VAL A 1 174 ? 4.483 2.157 -15.272 1.00 97.81 174 VAL A CA 1
ATOM 1379 C C . VAL A 1 174 ? 5.909 1.882 -15.750 1.00 97.81 174 VAL A C 1
ATOM 1381 O O . VAL A 1 174 ? 6.235 2.124 -16.909 1.00 97.81 174 VAL A O 1
ATOM 1384 N N . LEU A 1 175 ? 6.737 1.282 -14.892 1.00 98.06 175 LEU A N 1
ATOM 1385 C CA . LEU A 1 175 ? 8.090 0.875 -15.253 1.00 98.06 175 LEU A CA 1
ATOM 1386 C C . LEU A 1 175 ? 8.104 -0.142 -16.403 1.00 98.06 175 LEU A C 1
ATOM 1388 O O . LEU A 1 175 ? 8.925 -0.029 -17.310 1.00 98.06 175 LEU A O 1
ATOM 1392 N N . PHE A 1 176 ? 7.196 -1.120 -16.394 1.00 97.44 176 PHE A N 1
ATOM 1393 C CA . PHE A 1 176 ? 7.048 -2.087 -17.481 1.00 97.44 176 PHE A CA 1
ATOM 1394 C C . PHE A 1 176 ? 6.713 -1.403 -18.814 1.00 97.44 176 PHE A C 1
ATOM 1396 O O . PHE A 1 176 ? 7.425 -1.606 -19.799 1.00 97.44 176 PHE A O 1
ATOM 1403 N N . GLU A 1 177 ? 5.703 -0.532 -18.831 1.00 96.12 177 GLU A N 1
ATOM 1404 C CA . GLU A 1 177 ? 5.283 0.229 -20.017 1.00 96.12 177 GLU A CA 1
ATOM 1405 C C . GLU A 1 177 ? 6.408 1.143 -20.546 1.00 96.12 177 GLU A C 1
ATOM 1407 O O . GLU A 1 177 ? 6.633 1.239 -21.761 1.00 96.12 177 GLU A O 1
ATOM 1412 N N . GLY A 1 178 ? 7.168 1.776 -19.644 1.00 95.44 178 GLY A N 1
ATOM 1413 C CA . GLY A 1 178 ? 8.344 2.580 -19.981 1.00 95.44 178 GLY A CA 1
ATOM 1414 C C . GLY A 1 178 ? 9.457 1.751 -20.632 1.00 95.44 178 GLY A C 1
ATOM 1415 O O . GLY A 1 178 ? 10.034 2.155 -21.649 1.00 95.44 178 GLY A O 1
ATOM 1416 N N . MET A 1 179 ? 9.721 0.549 -20.111 1.00 95.31 179 MET A N 1
ATOM 1417 C CA . MET A 1 179 ? 10.701 -0.380 -20.687 1.00 95.31 179 MET A CA 1
ATOM 1418 C C . MET A 1 179 ? 10.260 -0.912 -22.053 1.00 95.31 179 MET A C 1
ATOM 1420 O O . MET A 1 179 ? 11.076 -0.959 -22.977 1.00 95.31 179 MET A O 1
ATOM 1424 N N . GLU A 1 180 ? 8.986 -1.276 -22.219 1.00 94.38 180 GLU A N 1
ATOM 1425 C CA . GLU A 1 180 ? 8.444 -1.699 -23.515 1.00 94.38 180 GLU A CA 1
ATOM 1426 C C . GLU A 1 180 ? 8.573 -0.591 -24.561 1.00 94.38 180 GLU A C 1
ATOM 1428 O O . GLU A 1 180 ? 9.046 -0.833 -25.676 1.00 94.38 180 GLU A O 1
ATOM 1433 N N . SER A 1 181 ? 8.234 0.642 -24.179 1.00 92.81 181 SER A N 1
ATOM 1434 C CA . SER A 1 181 ? 8.358 1.822 -25.036 1.00 92.81 181 SER A CA 1
ATOM 1435 C C . SER A 1 181 ? 9.804 2.050 -25.480 1.00 92.81 181 SER A C 1
ATOM 1437 O O . SER A 1 181 ? 10.064 2.291 -26.663 1.00 92.81 181 SER A O 1
ATOM 1439 N N . LEU A 1 182 ? 10.769 1.907 -24.565 1.00 94.75 182 LEU A N 1
ATOM 1440 C CA . LEU A 1 182 ? 12.194 2.010 -24.879 1.00 94.75 182 LEU A CA 1
ATOM 1441 C C . LEU A 1 182 ? 12.660 0.908 -25.842 1.00 94.75 182 LEU A C 1
ATOM 1443 O O . LEU A 1 182 ? 13.338 1.189 -26.837 1.00 94.75 182 LEU A O 1
ATOM 1447 N N . VAL A 1 183 ? 12.301 -0.348 -25.566 1.00 92.94 183 VAL A N 1
ATOM 1448 C CA . VAL A 1 183 ? 12.653 -1.490 -26.423 1.00 92.94 183 VAL A CA 1
ATOM 1449 C C . VAL A 1 183 ? 12.062 -1.309 -27.822 1.00 92.94 183 VAL A C 1
ATOM 1451 O O . VAL A 1 183 ? 12.756 -1.519 -28.823 1.00 92.94 183 VAL A O 1
ATOM 1454 N N . HIS A 1 184 ? 10.811 -0.859 -27.911 1.00 91.19 184 HIS A N 1
ATOM 1455 C CA . HIS A 1 184 ? 10.148 -0.581 -29.176 1.00 91.19 184 HIS A CA 1
ATOM 1456 C C . HIS A 1 184 ? 10.838 0.549 -29.951 1.00 91.19 184 HIS A C 1
ATOM 1458 O O . HIS A 1 184 ? 11.204 0.350 -31.112 1.00 91.19 184 HIS A O 1
ATOM 1464 N N . ALA A 1 185 ? 11.092 1.696 -29.308 1.00 90.75 185 ALA A N 1
ATOM 1465 C CA . ALA A 1 185 ? 11.754 2.850 -29.920 1.00 90.75 185 ALA A CA 1
ATOM 1466 C C . ALA A 1 185 ? 13.112 2.475 -30.532 1.00 90.75 185 ALA A C 1
ATOM 1468 O O . ALA A 1 185 ? 13.439 2.891 -31.644 1.00 90.75 185 ALA A O 1
ATOM 1469 N N . ARG A 1 186 ? 13.881 1.623 -29.846 1.00 91.25 186 ARG A N 1
ATOM 1470 C CA . ARG A 1 186 ? 15.160 1.108 -30.350 1.00 91.25 186 ARG A CA 1
ATOM 1471 C C . ARG A 1 186 ? 15.018 0.196 -31.551 1.00 91.25 186 ARG A C 1
ATOM 1473 O O . ARG A 1 186 ? 15.826 0.286 -32.473 1.00 91.25 186 ARG A O 1
ATOM 1480 N N . LYS A 1 187 ? 14.021 -0.687 -31.534 1.00 89.38 187 LYS A N 1
ATOM 1481 C CA . LYS A 1 187 ? 13.781 -1.650 -32.611 1.00 89.38 187 LYS A CA 1
ATOM 1482 C C . LYS A 1 187 ? 13.411 -0.958 -33.921 1.00 89.38 187 LYS A C 1
ATOM 1484 O O . LYS A 1 187 ? 13.833 -1.411 -34.979 1.00 89.38 187 LYS A O 1
ATOM 1489 N N . VAL A 1 188 ? 12.642 0.128 -33.847 1.00 91.19 188 VAL A N 1
ATOM 1490 C CA . VAL A 1 188 ? 12.214 0.896 -35.029 1.00 91.19 188 VAL A CA 1
ATOM 1491 C C . VAL A 1 188 ? 13.200 2.000 -35.426 1.00 91.19 188 VAL A C 1
ATOM 1493 O O . VAL A 1 188 ? 12.959 2.693 -36.407 1.00 91.19 188 VAL A O 1
ATOM 1496 N N . GLY A 1 189 ? 14.302 2.173 -34.685 1.00 86.31 189 GLY A N 1
ATOM 1497 C CA . GLY A 1 189 ? 15.287 3.226 -34.951 1.00 86.31 189 GLY A CA 1
ATOM 1498 C C . GLY A 1 189 ? 14.735 4.641 -34.745 1.00 86.31 189 GLY A C 1
ATOM 1499 O O . GLY A 1 189 ? 15.077 5.541 -35.503 1.00 86.31 189 GLY A O 1
ATOM 1500 N N . SER A 1 190 ? 13.858 4.829 -33.753 1.00 88.50 190 SER A N 1
ATOM 1501 C CA . SER A 1 190 ? 13.199 6.109 -33.474 1.00 88.50 190 SER A CA 1
ATOM 1502 C C . SER A 1 190 ? 14.169 7.165 -32.935 1.00 88.50 190 SER A C 1
ATOM 1504 O O . SER A 1 190 ? 15.026 6.875 -32.100 1.00 88.50 190 SER A O 1
ATOM 1506 N N . GLU A 1 191 ? 13.962 8.425 -33.315 1.00 89.06 191 GLU A N 1
ATOM 1507 C CA . GLU A 1 191 ? 14.648 9.581 -32.716 1.00 89.06 191 GLU A CA 1
ATOM 1508 C C . GLU A 1 191 ? 14.275 9.779 -31.232 1.00 89.06 191 GLU A C 1
ATOM 1510 O O . GLU A 1 191 ? 15.002 10.422 -30.477 1.00 89.06 191 GLU A O 1
ATOM 1515 N N . LEU A 1 192 ? 13.177 9.162 -30.775 1.00 90.94 192 LEU A N 1
ATOM 1516 C CA . LEU A 1 192 ? 12.688 9.249 -29.396 1.00 90.94 192 LEU A CA 1
ATOM 1517 C C . LEU A 1 192 ? 13.418 8.323 -28.412 1.00 90.94 192 LEU A C 1
ATOM 1519 O O . LEU A 1 192 ? 13.084 8.323 -27.229 1.00 90.94 192 LEU A O 1
ATOM 1523 N N . VAL A 1 193 ? 14.416 7.544 -28.850 1.00 91.88 193 VAL A N 1
ATOM 1524 C CA . VAL A 1 193 ? 15.150 6.617 -27.964 1.00 91.88 193 VAL A CA 1
ATOM 1525 C C . VAL A 1 193 ? 15.743 7.338 -26.753 1.00 91.88 193 VAL A C 1
ATOM 1527 O O . VAL A 1 193 ? 15.636 6.830 -25.641 1.00 91.88 193 VAL A O 1
ATOM 1530 N N . ALA A 1 194 ? 16.317 8.531 -26.935 1.00 91.19 194 ALA A N 1
ATOM 1531 C CA . ALA A 1 194 ? 16.890 9.296 -25.826 1.00 91.19 194 ALA A CA 1
ATOM 1532 C C . ALA A 1 194 ? 15.828 9.708 -24.789 1.00 91.19 194 ALA A C 1
ATOM 1534 O O . ALA A 1 194 ? 16.056 9.576 -23.589 1.00 91.19 194 ALA A O 1
ATOM 1535 N N . ALA A 1 195 ? 14.651 10.147 -25.245 1.00 92.56 195 ALA A N 1
ATOM 1536 C CA . ALA A 1 195 ? 13.539 10.502 -24.364 1.00 92.56 195 ALA A CA 1
ATOM 1537 C C . ALA A 1 195 ? 12.983 9.270 -23.628 1.00 92.56 195 ALA A C 1
ATOM 1539 O O . ALA A 1 195 ? 12.767 9.321 -22.419 1.00 92.56 195 ALA A O 1
ATOM 1540 N N . ALA A 1 196 ? 12.826 8.144 -24.330 1.00 93.75 196 ALA A N 1
ATOM 1541 C CA . ALA A 1 196 ? 12.378 6.889 -23.731 1.00 93.75 196 ALA A CA 1
ATOM 1542 C C . ALA A 1 196 ? 13.375 6.352 -22.687 1.00 93.75 196 ALA A C 1
ATOM 1544 O O . ALA A 1 196 ? 12.961 5.831 -21.656 1.00 93.75 196 ALA A O 1
ATOM 1545 N N . MET A 1 197 ? 14.685 6.520 -22.910 1.00 95.06 197 MET A N 1
ATOM 1546 C CA . MET A 1 197 ? 15.714 6.167 -21.924 1.00 95.06 197 MET A CA 1
ATOM 1547 C C . MET A 1 197 ? 15.599 7.004 -20.648 1.00 95.06 197 MET A C 1
ATOM 1549 O O . MET A 1 197 ? 15.688 6.449 -19.558 1.00 95.06 197 MET A O 1
ATOM 1553 N N . LEU A 1 198 ? 15.396 8.321 -20.776 1.00 94.38 198 LEU A N 1
ATOM 1554 C CA . LEU A 1 198 ? 15.215 9.208 -19.623 1.00 94.38 198 LEU A CA 1
ATOM 1555 C C . LEU A 1 198 ? 13.949 8.862 -18.832 1.00 94.38 198 LEU A C 1
ATOM 1557 O O . LEU A 1 198 ? 14.000 8.831 -17.607 1.00 94.38 198 LEU A O 1
ATOM 1561 N N . SER A 1 199 ? 12.845 8.556 -19.522 1.00 95.00 199 SER A N 1
ATOM 1562 C CA . SER A 1 199 ? 11.607 8.104 -18.873 1.00 95.00 199 SER A CA 1
ATOM 1563 C C . SER A 1 199 ? 11.829 6.805 -18.098 1.00 95.00 199 SER A C 1
ATOM 1565 O O . SER A 1 199 ? 11.536 6.744 -16.912 1.00 95.00 199 SER A O 1
ATOM 1567 N N . ALA A 1 200 ? 12.436 5.798 -18.735 1.00 95.81 200 ALA A N 1
ATOM 1568 C CA . ALA A 1 200 ? 12.695 4.503 -18.112 1.00 95.81 200 ALA A CA 1
ATOM 1569 C C . ALA A 1 200 ? 13.635 4.597 -16.891 1.00 95.81 200 ALA A C 1
ATOM 1571 O O . ALA A 1 200 ? 13.484 3.839 -15.931 1.00 95.81 200 ALA A O 1
ATOM 1572 N N . GLU A 1 201 ? 14.598 5.526 -16.905 1.00 96.12 201 GLU A N 1
ATOM 1573 C CA . GLU A 1 201 ? 15.449 5.816 -15.744 1.00 96.12 201 GLU A CA 1
ATOM 1574 C C . GLU A 1 201 ? 14.647 6.481 -14.610 1.00 96.12 201 GLU A C 1
ATOM 1576 O O . GLU A 1 201 ? 14.792 6.078 -13.460 1.00 96.12 201 GLU A O 1
ATOM 1581 N N . ALA A 1 202 ? 13.753 7.429 -14.916 1.00 96.75 202 ALA A N 1
ATOM 1582 C CA . ALA A 1 202 ? 12.891 8.068 -13.915 1.00 96.75 202 ALA A CA 1
ATOM 1583 C C . ALA A 1 202 ? 11.889 7.084 -13.274 1.00 96.75 202 ALA A C 1
ATOM 1585 O O . ALA A 1 202 ? 11.642 7.127 -12.064 1.00 96.75 202 ALA A O 1
ATOM 1586 N N . ASP A 1 203 ? 11.348 6.152 -14.061 1.00 97.38 203 ASP A N 1
ATOM 1587 C CA . ASP A 1 203 ? 10.461 5.099 -13.560 1.00 97.38 203 ASP A CA 1
ATOM 1588 C C . ASP A 1 203 ? 11.224 4.123 -12.645 1.00 97.38 203 ASP A C 1
ATOM 1590 O O . ASP A 1 203 ? 10.726 3.710 -11.593 1.00 97.38 203 ASP A O 1
ATOM 1594 N N . ARG A 1 204 ? 12.476 3.795 -12.995 1.00 97.12 204 ARG A N 1
ATOM 1595 C CA . ARG A 1 204 ? 13.375 3.001 -12.143 1.00 97.12 204 ARG A CA 1
ATOM 1596 C C . ARG A 1 204 ? 13.700 3.733 -10.840 1.00 97.12 204 ARG A C 1
ATOM 1598 O O . ARG A 1 204 ? 13.702 3.106 -9.782 1.00 97.12 204 ARG A O 1
ATOM 1605 N N . ASP A 1 205 ? 13.941 5.039 -10.893 1.00 97.31 205 ASP A N 1
ATOM 1606 C CA . ASP A 1 205 ? 14.190 5.855 -9.700 1.00 97.31 205 ASP A CA 1
ATOM 1607 C C . ASP A 1 205 ? 12.962 5.884 -8.775 1.00 97.31 205 ASP A C 1
ATOM 1609 O O . ASP A 1 205 ? 13.109 5.809 -7.555 1.00 97.31 205 ASP A O 1
ATOM 1613 N N . SER A 1 206 ? 11.749 5.871 -9.338 1.00 97.62 206 SER A N 1
ATOM 1614 C CA . SER A 1 206 ? 10.502 5.750 -8.569 1.00 97.62 206 SER A CA 1
ATOM 1615 C C . SER A 1 206 ? 10.395 4.407 -7.834 1.00 97.62 206 SER A C 1
ATOM 1617 O O . SER A 1 206 ? 9.998 4.376 -6.666 1.00 97.62 206 SER A O 1
ATOM 1619 N N . LEU A 1 207 ? 10.813 3.302 -8.469 1.00 97.75 207 LEU A N 1
ATOM 1620 C CA . LEU A 1 207 ? 10.930 1.999 -7.804 1.00 97.75 207 LEU A CA 1
ATOM 1621 C C . LEU A 1 207 ? 11.928 2.069 -6.641 1.00 97.75 207 LEU A C 1
ATOM 1623 O O . LEU A 1 207 ? 11.607 1.651 -5.532 1.00 97.75 207 LEU A O 1
ATOM 1627 N N . ILE A 1 208 ? 13.113 2.647 -6.849 1.00 97.56 208 ILE A N 1
ATOM 1628 C CA . ILE A 1 208 ? 14.125 2.791 -5.791 1.00 97.56 208 ILE A CA 1
ATOM 1629 C C . ILE A 1 208 ? 13.577 3.594 -4.608 1.00 97.56 208 ILE A C 1
ATOM 1631 O O . ILE A 1 208 ? 13.653 3.135 -3.466 1.00 97.56 208 ILE A O 1
ATOM 1635 N N . GLN A 1 209 ? 12.983 4.754 -4.884 1.00 97.19 209 GLN A N 1
ATOM 1636 C CA . GLN A 1 209 ? 12.404 5.633 -3.873 1.00 97.19 209 GLN A CA 1
ATOM 1637 C C . GLN A 1 209 ? 11.335 4.922 -3.037 1.00 97.19 209 GLN A C 1
ATOM 1639 O O . GLN A 1 209 ? 11.331 5.029 -1.812 1.00 97.19 209 GLN A O 1
ATOM 1644 N N . SER A 1 210 ? 10.461 4.147 -3.680 1.00 96.81 210 SER A N 1
ATOM 1645 C CA . SER A 1 210 ? 9.392 3.425 -2.987 1.00 96.81 210 SER A CA 1
ATOM 1646 C C . SER A 1 210 ? 9.915 2.397 -1.972 1.00 96.81 210 SER A C 1
ATOM 1648 O O . SER A 1 210 ? 9.432 2.339 -0.839 1.00 96.81 210 SER A O 1
ATOM 1650 N N . PHE A 1 211 ? 10.986 1.666 -2.308 1.00 97.06 211 PHE A N 1
ATOM 1651 C CA . PHE A 1 211 ? 11.635 0.734 -1.384 1.00 97.06 211 PHE A CA 1
ATOM 1652 C C . PHE A 1 211 ? 12.404 1.443 -0.263 1.00 97.06 211 PHE A C 1
ATOM 1654 O O . PHE A 1 211 ? 12.435 0.927 0.858 1.00 97.06 211 PHE A O 1
ATOM 1661 N N . ILE A 1 212 ? 12.993 2.617 -0.526 1.00 96.06 212 ILE A N 1
ATOM 1662 C CA . ILE A 1 212 ? 13.594 3.465 0.517 1.00 96.06 212 ILE A CA 1
ATOM 1663 C C . ILE A 1 212 ? 12.521 3.874 1.536 1.00 96.06 212 ILE A C 1
ATOM 1665 O O . ILE A 1 212 ? 12.707 3.665 2.735 1.00 96.06 212 ILE A O 1
ATOM 1669 N N . GLU A 1 213 ? 11.384 4.397 1.068 1.00 94.81 213 GLU A N 1
ATOM 1670 C CA . GLU A 1 213 ? 10.257 4.816 1.913 1.00 94.81 213 GLU A CA 1
ATOM 1671 C C . GLU A 1 213 ? 9.689 3.650 2.729 1.00 94.81 213 GLU A C 1
ATOM 1673 O O . GLU A 1 213 ? 9.544 3.748 3.950 1.00 94.81 213 GLU A O 1
ATOM 1678 N N . ALA A 1 214 ? 9.424 2.513 2.079 1.00 94.94 214 ALA A N 1
ATOM 1679 C CA . ALA A 1 214 ? 8.909 1.325 2.750 1.00 94.94 214 ALA A CA 1
ATOM 1680 C C . ALA A 1 214 ? 9.872 0.829 3.841 1.00 94.94 214 ALA A C 1
ATOM 1682 O O . ALA A 1 214 ? 9.445 0.502 4.951 1.00 94.94 214 ALA A O 1
ATOM 1683 N N . TYR A 1 215 ? 11.178 0.804 3.559 1.00 95.00 215 TYR A N 1
ATOM 1684 C CA . TYR A 1 215 ? 12.173 0.379 4.538 1.00 95.00 215 TYR A CA 1
ATOM 1685 C C . TYR A 1 215 ? 12.321 1.377 5.692 1.00 95.00 215 TYR A C 1
ATOM 1687 O O . TYR A 1 215 ? 12.408 0.954 6.845 1.00 95.00 215 TYR A O 1
ATOM 1695 N N . LYS A 1 216 ? 12.268 2.686 5.417 1.00 93.06 216 LYS A N 1
ATOM 1696 C CA . LYS A 1 216 ? 12.237 3.734 6.447 1.00 93.06 216 LYS A CA 1
ATOM 1697 C C . LYS A 1 216 ? 11.073 3.525 7.416 1.00 93.06 216 LYS A C 1
ATOM 1699 O O . LYS A 1 216 ? 11.301 3.442 8.621 1.00 93.06 216 LYS A O 1
ATOM 1704 N N . HIS A 1 217 ? 9.860 3.308 6.908 1.00 91.81 217 HIS A N 1
ATOM 1705 C CA . HIS A 1 217 ? 8.692 3.038 7.752 1.00 91.81 217 HIS A CA 1
ATOM 1706 C C . HIS A 1 217 ? 8.838 1.773 8.611 1.00 91.81 217 HIS A C 1
ATOM 1708 O O . HIS A 1 217 ? 8.363 1.746 9.747 1.00 91.81 217 HIS A O 1
ATOM 1714 N N . ILE A 1 218 ? 9.520 0.738 8.110 1.00 93.00 218 ILE A N 1
ATOM 1715 C CA . ILE A 1 218 ? 9.834 -0.467 8.893 1.00 93.00 218 ILE A CA 1
ATOM 1716 C C . ILE A 1 218 ? 10.827 -0.143 10.014 1.00 93.00 218 ILE A C 1
ATOM 1718 O O . ILE A 1 218 ? 10.641 -0.574 11.152 1.00 93.00 218 ILE A O 1
ATOM 1722 N N . ARG A 1 219 ? 11.881 0.625 9.715 1.00 91.62 219 ARG A N 1
ATOM 1723 C CA . ARG A 1 219 ? 12.918 1.009 10.689 1.00 91.62 219 ARG A CA 1
ATOM 1724 C C . ARG A 1 219 ? 12.387 1.920 11.788 1.00 91.62 219 ARG A C 1
ATOM 1726 O O . ARG A 1 219 ? 12.779 1.762 12.940 1.00 91.62 219 ARG A O 1
ATOM 1733 N N . GLU A 1 220 ? 11.480 2.824 11.446 1.00 89.81 220 GLU A N 1
ATOM 1734 C CA . GLU A 1 220 ? 10.788 3.701 12.397 1.00 89.81 220 GLU A CA 1
ATOM 1735 C C . GLU A 1 220 ? 9.711 2.958 13.204 1.00 89.81 220 GLU A C 1
ATOM 1737 O O . GLU A 1 220 ? 9.150 3.509 14.150 1.00 89.81 220 GLU A O 1
ATOM 1742 N N . GLY A 1 221 ? 9.421 1.702 12.850 1.00 89.44 221 GLY A N 1
ATOM 1743 C CA . GLY A 1 221 ? 8.373 0.904 13.472 1.00 89.44 221 GLY A CA 1
ATOM 1744 C C . GLY A 1 221 ? 6.967 1.390 13.135 1.00 89.44 221 GLY A C 1
ATOM 1745 O O . GLY A 1 221 ? 6.027 0.980 13.803 1.00 89.44 221 GLY A O 1
ATOM 1746 N N . ALA A 1 222 ? 6.803 2.243 12.120 1.00 88.38 222 ALA A N 1
ATOM 1747 C CA . ALA A 1 222 ? 5.500 2.713 11.661 1.00 88.38 222 ALA A CA 1
ATOM 1748 C C . ALA A 1 222 ? 4.686 1.584 11.006 1.00 88.38 222 ALA A C 1
ATOM 1750 O O . ALA A 1 222 ? 3.458 1.573 11.078 1.00 88.38 222 ALA A O 1
ATOM 1751 N N . THR A 1 223 ? 5.371 0.613 10.398 1.00 90.19 223 THR A N 1
ATOM 1752 C CA . THR A 1 223 ? 4.768 -0.604 9.850 1.00 90.19 223 THR A CA 1
ATOM 1753 C C . THR A 1 223 ? 5.624 -1.833 10.150 1.00 90.19 223 THR A C 1
ATOM 1755 O O . THR A 1 223 ? 6.836 -1.737 10.353 1.00 90.19 223 THR A O 1
ATOM 1758 N N . GLY A 1 224 ? 4.997 -3.011 10.185 1.00 93.25 224 GLY A N 1
ATOM 1759 C CA . GLY A 1 224 ? 5.723 -4.277 10.229 1.00 93.25 224 GLY A CA 1
ATOM 1760 C C . GLY A 1 224 ? 6.443 -4.557 8.909 1.00 93.25 224 GLY A C 1
ATOM 1761 O O . GLY A 1 224 ? 6.342 -3.789 7.957 1.00 93.25 224 GLY A O 1
ATOM 1762 N N . ASN A 1 225 ? 7.183 -5.661 8.820 1.00 95.00 225 ASN A N 1
ATOM 1763 C CA . ASN A 1 225 ? 7.946 -5.972 7.610 1.00 95.00 225 ASN A CA 1
ATOM 1764 C C . ASN A 1 225 ? 7.026 -6.339 6.429 1.00 95.00 225 ASN A C 1
ATOM 1766 O O . ASN A 1 225 ? 6.704 -7.506 6.214 1.00 95.00 225 ASN A O 1
ATOM 1770 N N . ILE A 1 226 ? 6.638 -5.337 5.639 1.00 96.00 226 ILE A N 1
ATOM 1771 C CA . ILE A 1 226 ? 5.753 -5.491 4.478 1.00 96.00 226 ILE A CA 1
ATOM 1772 C C . ILE A 1 226 ? 6.490 -5.831 3.178 1.00 96.00 226 ILE A C 1
ATOM 1774 O O . ILE A 1 226 ? 5.847 -6.165 2.190 1.00 96.00 226 ILE A O 1
ATOM 1778 N N . ILE A 1 227 ? 7.825 -5.796 3.151 1.00 97.00 227 ILE A N 1
ATOM 1779 C CA . ILE A 1 227 ? 8.606 -5.983 1.917 1.00 97.00 227 ILE A CA 1
ATOM 1780 C C . ILE A 1 227 ? 8.266 -7.279 1.165 1.00 97.00 227 ILE A C 1
ATOM 1782 O O . ILE A 1 227 ? 8.070 -7.214 -0.051 1.00 97.00 227 ILE A O 1
ATOM 1786 N N . PRO A 1 228 ? 8.140 -8.455 1.817 1.00 97.38 228 PRO A N 1
ATOM 1787 C CA . PRO A 1 228 ? 7.807 -9.674 1.085 1.00 97.38 228 PRO A CA 1
ATOM 1788 C C . PRO A 1 228 ? 6.422 -9.610 0.430 1.00 97.38 228 PRO A C 1
ATOM 1790 O O . PRO A 1 228 ? 6.202 -10.248 -0.598 1.00 97.38 228 PRO A O 1
ATOM 1793 N N . LEU A 1 229 ? 5.500 -8.836 1.011 1.00 97.12 229 LEU A N 1
ATOM 1794 C CA . LEU A 1 229 ? 4.188 -8.587 0.431 1.00 97.12 229 LEU A CA 1
ATOM 1795 C C . LEU A 1 229 ? 4.297 -7.671 -0.793 1.00 97.12 229 LEU A C 1
ATOM 1797 O O . LEU A 1 229 ? 3.759 -8.021 -1.835 1.00 97.12 229 LEU A O 1
ATOM 1801 N N . LEU A 1 230 ? 5.058 -6.573 -0.711 1.00 97.75 230 LEU A N 1
ATOM 1802 C CA . LEU A 1 230 ? 5.293 -5.663 -1.842 1.00 97.75 230 LEU A CA 1
ATOM 1803 C C . LEU A 1 230 ? 5.897 -6.393 -3.050 1.00 97.75 230 LEU A C 1
ATOM 1805 O O . LEU A 1 230 ? 5.377 -6.314 -4.160 1.00 97.75 230 LEU A O 1
ATOM 1809 N N . LEU A 1 231 ? 6.940 -7.194 -2.815 1.00 97.62 231 LEU A N 1
ATOM 1810 C CA . LEU A 1 231 ? 7.576 -8.016 -3.849 1.00 97.62 231 LEU A CA 1
ATOM 1811 C C . LEU A 1 231 ? 6.599 -9.025 -4.470 1.00 97.62 231 LEU A C 1
ATOM 1813 O O . LEU A 1 231 ? 6.634 -9.267 -5.677 1.00 97.62 231 LEU A O 1
ATOM 1817 N N . ARG A 1 232 ? 5.712 -9.619 -3.660 1.00 96.69 232 ARG A N 1
ATOM 1818 C CA . ARG A 1 232 ? 4.672 -10.530 -4.153 1.00 96.69 232 ARG A CA 1
ATOM 1819 C C . ARG A 1 232 ? 3.643 -9.793 -5.008 1.00 96.69 232 ARG A C 1
ATOM 1821 O O . ARG A 1 232 ? 3.245 -10.332 -6.037 1.00 96.69 232 ARG A O 1
ATOM 1828 N N . SER A 1 233 ? 3.247 -8.586 -4.614 1.00 96.69 233 SER A N 1
ATOM 1829 C CA . SER A 1 233 ? 2.313 -7.747 -5.367 1.00 96.69 233 SER A CA 1
ATOM 1830 C C . SER A 1 233 ? 2.885 -7.372 -6.734 1.00 96.69 233 SER A C 1
ATOM 1832 O O . SER A 1 233 ? 2.225 -7.615 -7.741 1.00 96.69 233 SER A O 1
ATOM 1834 N N . ILE A 1 234 ? 4.144 -6.916 -6.794 1.00 97.25 234 ILE A N 1
ATOM 1835 C CA . ILE A 1 234 ? 4.862 -6.647 -8.057 1.00 97.25 234 ILE A CA 1
ATOM 1836 C C . ILE A 1 234 ? 4.871 -7.890 -8.956 1.00 97.25 234 ILE A C 1
ATOM 1838 O O . ILE A 1 234 ? 4.552 -7.808 -10.140 1.00 97.25 234 ILE A O 1
ATOM 1842 N N . LYS A 1 235 ? 5.185 -9.061 -8.392 1.00 95.94 235 LYS A N 1
ATOM 1843 C CA . LYS A 1 235 ? 5.212 -10.322 -9.143 1.00 95.94 235 LYS A CA 1
ATOM 1844 C C . LYS A 1 235 ? 3.834 -10.754 -9.651 1.00 95.94 235 LYS A C 1
ATOM 1846 O O . LYS A 1 235 ? 3.742 -11.324 -10.733 1.00 95.94 235 LYS A O 1
ATOM 1851 N N . SER A 1 236 ? 2.785 -10.540 -8.859 1.00 94.19 236 SER A N 1
ATOM 1852 C CA . SER A 1 236 ? 1.404 -10.845 -9.251 1.00 94.19 236 SER A CA 1
ATOM 1853 C C . SER A 1 236 ? 0.954 -9.963 -10.414 1.00 94.19 236 SER A C 1
ATOM 1855 O O . SER A 1 236 ? 0.332 -10.456 -11.351 1.00 94.19 236 SER A O 1
ATOM 1857 N N . GLU A 1 237 ? 1.291 -8.676 -10.354 1.00 94.81 237 GLU A N 1
ATOM 1858 C CA . GLU A 1 237 ? 1.008 -7.695 -11.400 1.00 94.81 237 GLU A CA 1
ATOM 1859 C C . GLU A 1 237 ? 1.753 -8.032 -12.700 1.00 94.81 237 GLU A C 1
ATOM 1861 O O . GLU A 1 237 ? 1.149 -8.170 -13.761 1.00 94.81 237 GLU A O 1
ATOM 1866 N N . LEU A 1 238 ? 3.061 -8.278 -12.604 1.00 94.25 238 LEU A N 1
ATOM 1867 C CA . LEU A 1 238 ? 3.923 -8.644 -13.728 1.00 94.25 238 LEU A CA 1
ATOM 1868 C C . LEU A 1 238 ? 4.018 -10.167 -13.888 1.00 94.25 238 LEU A C 1
ATOM 1870 O O . LEU A 1 238 ? 5.104 -10.749 -13.874 1.00 94.25 238 LEU A O 1
ATOM 1874 N N . SER A 1 239 ? 2.864 -10.827 -14.014 1.00 86.38 239 SER A N 1
ATOM 1875 C CA . SER A 1 239 ? 2.774 -12.292 -14.149 1.00 86.38 239 SER A CA 1
ATOM 1876 C C . SER A 1 239 ? 3.254 -12.828 -15.509 1.00 86.38 239 SER A C 1
ATOM 1878 O O . SER A 1 239 ? 3.380 -14.044 -15.691 1.00 86.38 239 SER A O 1
ATOM 1880 N N . GLY A 1 240 ? 3.551 -11.934 -16.458 1.00 84.06 240 GLY A N 1
ATOM 1881 C CA . GLY A 1 240 ? 4.122 -12.265 -17.758 1.00 84.06 240 GLY A CA 1
ATOM 1882 C C . GLY A 1 240 ? 5.468 -12.984 -17.637 1.00 84.06 240 GLY A C 1
ATOM 1883 O O . GLY A 1 240 ? 6.330 -12.626 -16.839 1.00 84.06 240 GLY A O 1
ATOM 1884 N N . ASN A 1 241 ? 5.675 -14.013 -18.463 1.00 83.38 241 ASN A N 1
ATOM 1885 C CA . ASN A 1 241 ? 6.962 -14.711 -18.569 1.00 83.38 241 ASN A CA 1
ATOM 1886 C C . ASN A 1 241 ? 7.883 -14.056 -19.616 1.00 83.38 241 ASN A C 1
ATOM 1888 O O . ASN A 1 241 ? 8.572 -14.746 -20.372 1.00 83.38 241 ASN A O 1
ATOM 1892 N N . ASP A 1 242 ? 7.844 -12.731 -19.705 1.00 92.44 242 ASP A N 1
ATOM 1893 C CA . ASP A 1 242 ? 8.711 -11.937 -20.563 1.00 92.44 242 ASP A CA 1
ATOM 1894 C C . ASP A 1 242 ? 9.912 -11.398 -19.772 1.00 92.44 242 ASP A C 1
ATOM 1896 O O . ASP A 1 242 ? 9.969 -11.412 -18.540 1.00 92.44 242 ASP A O 1
ATOM 1900 N N . GLU A 1 243 ? 10.929 -10.957 -20.495 1.00 91.62 243 GLU A N 1
ATOM 1901 C CA . GLU A 1 243 ? 12.184 -10.550 -19.881 1.00 91.62 243 GLU A CA 1
ATOM 1902 C C . GLU A 1 243 ? 12.109 -9.234 -19.113 1.00 91.62 243 GLU A C 1
ATOM 1904 O O . GLU A 1 243 ? 12.835 -9.083 -18.130 1.00 91.62 243 GLU A O 1
ATOM 1909 N N . ILE A 1 244 ? 11.241 -8.306 -19.522 1.00 95.25 244 ILE A N 1
ATOM 1910 C CA . ILE A 1 244 ? 11.067 -7.031 -18.826 1.00 95.25 244 ILE A CA 1
ATOM 1911 C C . ILE A 1 244 ? 10.448 -7.308 -17.455 1.00 95.25 244 ILE A C 1
ATOM 1913 O O . ILE A 1 244 ? 11.003 -6.876 -16.444 1.00 95.25 244 ILE A O 1
ATOM 1917 N N . SER A 1 245 ? 9.392 -8.125 -17.396 1.00 96.44 245 SER A N 1
ATOM 1918 C CA . SER A 1 245 ? 8.791 -8.586 -16.139 1.00 96.44 245 SER A CA 1
ATOM 1919 C C . SER A 1 245 ? 9.819 -9.261 -15.224 1.00 96.44 245 SER A C 1
ATOM 1921 O O . SER A 1 245 ? 9.907 -8.947 -14.032 1.00 96.44 245 SER A O 1
ATOM 1923 N N . HIS A 1 246 ? 10.662 -10.152 -15.760 1.00 95.62 246 HIS A N 1
ATOM 1924 C CA . HIS A 1 246 ? 11.735 -10.793 -14.983 1.00 95.62 246 HIS A CA 1
ATOM 1925 C C . HIS A 1 246 ? 12.789 -9.800 -14.488 1.00 95.62 246 HIS A C 1
ATOM 1927 O O . HIS A 1 246 ? 13.257 -9.913 -13.351 1.00 95.62 246 HIS A O 1
ATOM 1933 N N . ALA A 1 247 ? 13.170 -8.831 -15.320 1.00 96.31 247 ALA A N 1
ATOM 1934 C CA . ALA A 1 247 ? 14.139 -7.805 -14.964 1.00 96.31 247 ALA A CA 1
ATOM 1935 C C . ALA A 1 247 ? 13.605 -6.894 -13.853 1.00 96.31 247 ALA A C 1
ATOM 1937 O O . ALA A 1 247 ? 14.330 -6.658 -12.889 1.00 96.31 247 ALA A O 1
ATOM 1938 N N . ILE A 1 248 ? 12.343 -6.462 -13.928 1.00 97.81 248 ILE A N 1
ATOM 1939 C CA . ILE A 1 248 ? 11.707 -5.635 -12.891 1.00 97.81 248 ILE A CA 1
ATOM 1940 C C . ILE A 1 248 ? 11.638 -6.394 -11.566 1.00 97.81 248 ILE A C 1
ATOM 1942 O O . ILE A 1 248 ? 12.131 -5.900 -10.553 1.00 97.81 248 ILE A O 1
ATOM 1946 N N . ASN A 1 249 ? 11.119 -7.627 -11.571 1.00 96.75 249 ASN A N 1
ATOM 1947 C CA . ASN A 1 249 ? 11.033 -8.455 -10.364 1.00 96.75 249 ASN A CA 1
ATOM 1948 C C . ASN A 1 249 ? 12.406 -8.669 -9.703 1.00 96.75 249 ASN A C 1
ATOM 1950 O O . ASN A 1 249 ? 12.550 -8.586 -8.482 1.00 96.75 249 ASN A O 1
ATOM 1954 N N . ARG A 1 250 ? 13.441 -8.932 -10.509 1.00 95.62 250 ARG A N 1
ATOM 1955 C CA . ARG A 1 250 ? 14.809 -9.108 -10.008 1.00 95.62 250 ARG A CA 1
ATOM 1956 C C . ARG A 1 250 ? 15.417 -7.795 -9.517 1.00 95.62 250 ARG A C 1
ATOM 1958 O O . ARG A 1 250 ? 16.128 -7.811 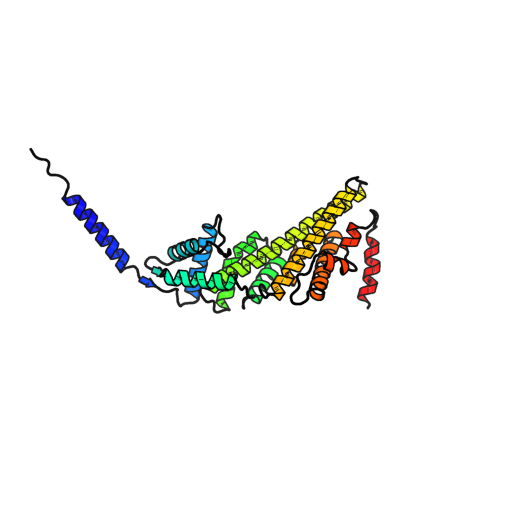-8.516 1.00 95.62 250 ARG A O 1
ATOM 1965 N N . SER A 1 251 ? 15.155 -6.686 -10.201 1.00 96.94 251 SER A N 1
ATOM 1966 C CA . SER A 1 251 ? 15.627 -5.363 -9.796 1.00 96.94 251 SER A CA 1
ATOM 1967 C C . SER A 1 251 ? 15.022 -4.948 -8.459 1.00 96.94 251 SER A C 1
ATOM 1969 O O . SER A 1 251 ? 15.773 -4.594 -7.560 1.00 96.94 251 SER A O 1
ATOM 1971 N N . ALA A 1 252 ? 13.712 -5.131 -8.257 1.00 97.38 252 ALA A N 1
ATOM 1972 C CA . ALA A 1 252 ? 13.043 -4.858 -6.982 1.00 97.38 252 ALA A CA 1
ATOM 1973 C C . ALA A 1 252 ? 13.703 -5.595 -5.797 1.00 97.38 252 ALA A C 1
ATOM 1975 O O . ALA A 1 252 ? 13.944 -5.004 -4.745 1.00 97.38 252 ALA A O 1
ATOM 1976 N N . LEU A 1 253 ? 14.079 -6.868 -5.985 1.00 96.31 253 LEU A N 1
ATOM 1977 C CA . LEU A 1 253 ? 14.829 -7.635 -4.981 1.00 96.31 253 LEU A CA 1
ATOM 1978 C C . LEU A 1 253 ? 16.222 -7.049 -4.705 1.00 96.31 253 LEU A C 1
ATOM 1980 O O . LEU A 1 253 ? 16.613 -6.921 -3.547 1.00 96.31 253 LEU A O 1
ATOM 1984 N N . ILE A 1 254 ? 16.974 -6.700 -5.754 1.00 95.81 254 ILE A N 1
ATOM 1985 C CA . ILE A 1 254 ? 18.318 -6.112 -5.619 1.00 95.81 254 ILE A CA 1
ATOM 1986 C C . ILE A 1 254 ? 18.236 -4.755 -4.915 1.00 95.81 254 ILE A C 1
ATOM 1988 O O . ILE A 1 254 ? 19.002 -4.506 -3.987 1.00 95.81 254 ILE A O 1
ATOM 1992 N N . VAL A 1 255 ? 17.293 -3.904 -5.325 1.00 96.44 255 VAL A N 1
ATOM 1993 C CA . VAL A 1 255 ? 17.023 -2.597 -4.719 1.00 96.44 255 VAL A CA 1
ATOM 1994 C C . VAL A 1 255 ? 16.751 -2.752 -3.234 1.00 96.44 255 VAL A C 1
ATOM 1996 O O . VAL A 1 255 ? 17.419 -2.100 -2.435 1.00 96.44 255 VAL A O 1
ATOM 1999 N N . TYR A 1 256 ? 15.840 -3.648 -2.852 1.00 95.56 256 TYR A N 1
ATOM 2000 C CA . TYR A 1 256 ? 15.548 -3.900 -1.448 1.00 95.56 256 TYR A CA 1
ATOM 2001 C C . TYR A 1 256 ? 16.793 -4.315 -0.650 1.00 95.56 256 TYR A C 1
ATOM 2003 O O . TYR A 1 256 ? 17.070 -3.730 0.399 1.00 95.56 256 TYR A O 1
ATOM 2011 N N . GLU A 1 257 ? 17.564 -5.294 -1.131 1.00 94.88 257 GLU A N 1
ATOM 2012 C CA . GLU A 1 257 ? 18.767 -5.748 -0.422 1.00 94.88 257 GLU A CA 1
ATOM 2013 C C . GLU A 1 257 ? 19.820 -4.634 -0.319 1.00 94.88 257 GLU A C 1
ATOM 2015 O O . GLU A 1 257 ? 20.448 -4.468 0.729 1.00 94.88 257 GLU A O 1
ATOM 2020 N N . CYS A 1 258 ? 19.977 -3.808 -1.357 1.00 94.75 258 CYS A N 1
ATOM 2021 C CA . CYS A 1 258 ? 20.847 -2.636 -1.309 1.00 94.75 258 CYS A CA 1
ATOM 2022 C C . CYS A 1 258 ? 20.364 -1.605 -0.284 1.00 94.75 258 CYS A C 1
ATOM 2024 O O . CYS A 1 258 ? 21.161 -1.171 0.545 1.00 94.75 258 CYS A O 1
ATOM 2026 N N . VAL A 1 259 ? 19.075 -1.250 -0.287 1.00 94.94 259 VAL A N 1
ATOM 2027 C CA . VAL A 1 259 ? 18.480 -0.332 0.699 1.00 94.94 259 VAL A CA 1
ATOM 2028 C C . VAL A 1 259 ? 18.723 -0.848 2.114 1.00 94.94 259 VAL A C 1
ATOM 2030 O O . VAL A 1 259 ? 19.233 -0.118 2.958 1.00 94.94 259 VAL A O 1
ATOM 2033 N N . LYS A 1 260 ? 18.451 -2.130 2.363 1.00 92.62 260 LYS A N 1
ATOM 2034 C CA . LYS A 1 260 ? 18.645 -2.774 3.665 1.00 92.62 260 LYS A CA 1
ATOM 2035 C C . LYS A 1 260 ? 20.084 -2.675 4.179 1.00 92.62 260 LYS A C 1
ATOM 2037 O O . LYS A 1 260 ? 20.279 -2.491 5.379 1.00 92.62 260 LYS A O 1
ATOM 2042 N N . ILE A 1 261 ? 21.075 -2.821 3.295 1.00 91.50 261 ILE A N 1
ATOM 2043 C CA . ILE A 1 261 ? 22.507 -2.741 3.632 1.00 91.50 261 ILE A CA 1
ATOM 2044 C C . ILE A 1 261 ? 22.956 -1.291 3.850 1.00 91.50 261 ILE A C 1
ATOM 2046 O O . ILE A 1 261 ? 23.782 -1.026 4.724 1.00 91.50 261 ILE A O 1
ATOM 2050 N N . LEU A 1 262 ? 22.461 -0.364 3.029 1.00 91.12 262 LEU A N 1
ATOM 2051 C CA . LEU A 1 262 ? 22.916 1.026 3.020 1.00 91.12 262 LEU A CA 1
ATOM 2052 C C . LEU A 1 262 ? 22.256 1.886 4.090 1.00 91.12 262 LEU A C 1
ATOM 2054 O O . LEU A 1 262 ? 22.878 2.838 4.556 1.00 91.12 262 LEU A O 1
ATOM 2058 N N . TYR A 1 263 ? 21.028 1.561 4.486 1.00 88.12 263 TYR A N 1
ATOM 2059 C CA . TYR A 1 263 ? 20.289 2.332 5.473 1.00 88.12 263 TYR A CA 1
ATOM 2060 C C . TYR A 1 263 ? 20.982 2.260 6.843 1.00 88.12 263 TYR A C 1
ATOM 2062 O O . TYR A 1 263 ? 21.024 1.207 7.486 1.00 88.12 263 TYR A O 1
ATOM 2070 N N . ARG A 1 264 ? 21.523 3.394 7.295 1.00 82.81 264 ARG A N 1
ATOM 2071 C CA . ARG A 1 264 ? 22.185 3.558 8.597 1.00 82.81 264 ARG A CA 1
ATOM 2072 C C . ARG A 1 264 ? 21.277 4.326 9.550 1.00 82.81 264 ARG A C 1
ATOM 2074 O O . ARG A 1 264 ? 20.466 5.142 9.124 1.00 82.81 264 ARG A O 1
ATOM 2081 N N . ASP A 1 265 ? 21.411 4.060 10.846 1.00 69.31 265 ASP A N 1
ATOM 2082 C CA . ASP A 1 265 ? 20.581 4.707 11.861 1.00 69.31 265 ASP A CA 1
ATOM 2083 C C . ASP A 1 265 ? 20.761 6.236 11.830 1.00 69.31 265 ASP A C 1
ATOM 2085 O O . ASP A 1 265 ? 21.859 6.747 12.052 1.00 69.31 265 ASP A O 1
ATOM 2089 N N . GLY A 1 266 ? 19.668 6.961 11.568 1.00 61.97 266 GLY A N 1
ATOM 2090 C CA . GLY A 1 266 ? 19.593 8.420 11.689 1.00 61.97 266 GLY A CA 1
ATOM 2091 C C . GLY A 1 266 ? 19.892 9.242 10.429 1.00 61.97 266 GLY A C 1
ATOM 2092 O O . GLY A 1 266 ? 19.863 10.466 10.523 1.00 61.97 266 GLY A O 1
ATOM 2093 N N . SER A 1 267 ? 20.148 8.621 9.273 1.00 73.88 267 SER A N 1
ATOM 2094 C CA . SER A 1 267 ? 20.325 9.329 7.993 1.00 73.88 267 SER A CA 1
ATOM 2095 C C . SER A 1 267 ? 19.309 8.867 6.955 1.00 73.88 267 SER A C 1
ATOM 2097 O O . SER A 1 267 ? 19.162 7.663 6.737 1.00 73.88 267 SER A O 1
ATOM 2099 N N . ASP A 1 268 ? 18.655 9.819 6.290 1.00 81.38 268 ASP A N 1
ATOM 2100 C CA . ASP A 1 268 ? 17.836 9.523 5.118 1.00 81.38 268 ASP A CA 1
ATOM 2101 C C . ASP A 1 268 ? 18.729 9.006 3.983 1.00 81.38 268 ASP A C 1
ATOM 2103 O O . ASP A 1 268 ? 19.799 9.553 3.721 1.00 81.38 268 ASP A O 1
ATOM 2107 N N . LEU A 1 269 ? 18.303 7.915 3.348 1.00 91.31 269 LEU A N 1
ATOM 2108 C CA . LEU A 1 269 ? 19.011 7.292 2.234 1.00 91.31 269 LEU A CA 1
ATOM 2109 C C . LEU A 1 269 ? 18.546 7.936 0.925 1.00 91.31 269 LEU A C 1
ATOM 2111 O O . LEU A 1 269 ? 17.353 7.930 0.629 1.00 91.31 269 LEU A O 1
ATOM 2115 N N . GLU A 1 270 ? 19.473 8.467 0.133 1.00 93.19 270 GLU A N 1
ATOM 2116 C CA . GLU A 1 270 ? 19.146 9.077 -1.160 1.00 93.19 270 GLU A CA 1
ATOM 2117 C C . GLU A 1 270 ? 19.162 8.045 -2.300 1.00 93.19 270 GLU A C 1
ATOM 2119 O O . GLU A 1 270 ? 19.957 7.099 -2.306 1.00 93.19 270 GLU A O 1
ATOM 2124 N N . ILE A 1 271 ? 18.334 8.267 -3.328 1.00 94.31 271 ILE A N 1
ATOM 2125 C CA . ILE A 1 271 ? 18.262 7.416 -4.531 1.00 94.31 271 ILE A CA 1
ATOM 2126 C C . ILE A 1 271 ? 19.652 7.236 -5.164 1.00 94.31 271 ILE A C 1
ATOM 2128 O O . ILE A 1 271 ? 20.055 6.117 -5.487 1.00 94.31 271 ILE A O 1
ATOM 2132 N N . GLU A 1 272 ? 20.421 8.320 -5.296 1.00 94.31 272 GLU A N 1
ATOM 2133 C CA . GLU A 1 272 ? 21.754 8.303 -5.911 1.00 94.31 272 GLU A CA 1
ATOM 2134 C C . GLU A 1 272 ? 22.765 7.448 -5.133 1.00 94.31 272 GLU A C 1
ATOM 2136 O O . GLU A 1 272 ? 23.666 6.842 -5.722 1.00 94.31 272 GLU A O 1
ATOM 2141 N N . GLU A 1 273 ? 22.626 7.349 -3.810 1.00 92.62 273 GLU A N 1
ATOM 2142 C CA . GLU A 1 273 ? 23.460 6.465 -2.996 1.00 92.62 273 GLU A CA 1
ATOM 2143 C C . GLU A 1 273 ? 23.135 4.996 -3.256 1.00 92.62 273 GLU A C 1
ATOM 2145 O O . GLU A 1 273 ? 24.053 4.178 -3.390 1.00 92.62 273 GLU A O 1
ATOM 2150 N N . VAL A 1 274 ? 21.849 4.664 -3.406 1.00 94.31 274 VAL A N 1
ATOM 2151 C CA . VAL A 1 274 ? 21.410 3.313 -3.772 1.00 94.31 274 VAL A CA 1
ATOM 2152 C C . VAL A 1 274 ? 21.901 2.957 -5.171 1.00 94.31 274 VAL A C 1
ATOM 2154 O O . VAL A 1 274 ? 22.547 1.920 -5.334 1.00 94.31 274 VAL A O 1
ATOM 2157 N N . LYS A 1 275 ? 21.705 3.834 -6.165 1.00 93.75 275 LYS A N 1
ATOM 2158 C CA . LYS A 1 275 ? 22.119 3.610 -7.565 1.00 93.75 275 LYS A CA 1
ATOM 2159 C C . LYS A 1 275 ? 23.597 3.255 -7.699 1.00 93.75 275 LYS A C 1
ATOM 2161 O O . LYS A 1 275 ? 23.931 2.331 -8.438 1.00 93.75 275 LYS A O 1
ATOM 2166 N N . LYS A 1 276 ? 24.483 3.905 -6.932 1.00 91.94 276 LYS A N 1
ATOM 2167 C CA . LYS A 1 276 ? 25.931 3.592 -6.898 1.00 91.94 276 LYS A CA 1
ATOM 2168 C C . LYS A 1 276 ? 26.237 2.148 -6.471 1.00 91.94 276 LYS A C 1
ATOM 2170 O O . LYS A 1 276 ? 27.307 1.629 -6.796 1.00 91.94 276 LYS A O 1
ATOM 2175 N N . HIS A 1 277 ? 25.322 1.500 -5.752 1.00 90.81 277 HIS A N 1
ATOM 2176 C CA . HIS A 1 277 ? 25.485 0.157 -5.197 1.00 90.81 277 HIS A CA 1
ATOM 2177 C C . HIS A 1 277 ? 24.638 -0.919 -5.888 1.00 90.81 277 HIS A C 1
ATOM 2179 O O . HIS A 1 277 ? 24.853 -2.097 -5.598 1.00 90.81 277 HIS A O 1
ATOM 2185 N N . LEU A 1 278 ? 23.763 -0.560 -6.838 1.00 90.50 278 LEU A N 1
ATOM 2186 C CA . LEU A 1 278 ? 22.954 -1.487 -7.648 1.00 90.50 278 LEU A CA 1
ATOM 2187 C C . LEU A 1 278 ? 23.787 -2.237 -8.703 1.00 90.50 278 LEU A C 1
ATOM 2189 O O . LEU A 1 278 ? 23.460 -2.292 -9.890 1.00 90.50 278 LEU A O 1
ATOM 2193 N N . LYS A 1 279 ? 24.896 -2.844 -8.275 1.00 80.44 279 LYS A N 1
ATOM 2194 C CA . LYS A 1 279 ? 25.721 -3.684 -9.140 1.00 80.44 279 LYS A CA 1
ATOM 2195 C C . LYS A 1 279 ? 24.854 -4.835 -9.647 1.00 80.44 279 LYS A C 1
ATOM 2197 O O . LYS A 1 279 ? 24.290 -5.573 -8.848 1.00 80.44 279 LYS A O 1
ATOM 2202 N N . LEU A 1 280 ? 24.835 -5.032 -10.966 1.00 81.31 280 LEU A N 1
ATOM 2203 C CA . LEU A 1 280 ? 24.099 -6.109 -11.647 1.00 81.31 280 LEU A CA 1
ATOM 2204 C C . LEU A 1 280 ? 22.579 -5.912 -11.745 1.00 81.31 280 LEU A C 1
ATOM 2206 O O . LEU A 1 280 ? 21.877 -6.887 -12.021 1.00 81.31 280 LEU A O 1
ATOM 2210 N N . ASP A 1 281 ? 22.075 -4.688 -11.587 1.00 90.06 281 ASP A N 1
ATOM 2211 C CA . ASP A 1 281 ? 20.675 -4.396 -11.891 1.00 90.06 281 ASP A CA 1
ATOM 2212 C C . ASP A 1 281 ? 20.364 -4.710 -13.371 1.00 90.06 281 ASP A C 1
ATOM 2214 O O . ASP A 1 281 ? 20.959 -4.108 -14.275 1.00 90.06 281 ASP A O 1
ATOM 2218 N N . PRO A 1 282 ? 19.466 -5.673 -13.661 1.00 93.19 282 PRO A N 1
ATOM 2219 C CA . PRO A 1 282 ? 19.119 -6.013 -15.036 1.00 93.19 282 PRO A CA 1
ATOM 2220 C C . PRO A 1 282 ? 18.443 -4.852 -15.776 1.00 93.19 282 PRO A C 1
ATOM 2222 O O . PRO A 1 282 ? 18.598 -4.764 -16.994 1.00 93.19 282 PRO A O 1
ATOM 2225 N N . LEU A 1 283 ? 17.764 -3.938 -15.071 1.00 94.25 283 LEU A N 1
ATOM 2226 C CA . LEU A 1 283 ? 17.141 -2.775 -15.701 1.00 94.25 283 LEU A CA 1
ATOM 2227 C C . LEU A 1 283 ? 18.181 -1.816 -16.258 1.00 94.25 283 LEU A C 1
ATOM 2229 O O . LEU A 1 283 ? 17.997 -1.310 -17.354 1.00 94.25 283 LEU A O 1
ATOM 2233 N N . GLU A 1 284 ? 19.321 -1.632 -15.592 1.00 92.12 284 GLU A N 1
ATOM 2234 C CA . GLU A 1 284 ? 20.388 -0.774 -16.115 1.00 92.12 284 GLU A CA 1
ATOM 2235 C C . GLU A 1 284 ? 20.919 -1.286 -17.463 1.00 92.12 284 GLU A C 1
ATOM 2237 O O . GLU A 1 284 ? 21.203 -0.498 -18.366 1.00 92.12 284 GLU A O 1
ATOM 2242 N N . LYS A 1 285 ? 21.001 -2.611 -17.641 1.00 89.06 285 LYS A N 1
ATOM 2243 C CA . LYS A 1 285 ? 21.396 -3.215 -18.923 1.00 89.06 285 LYS A CA 1
ATOM 2244 C C . LYS A 1 285 ? 20.360 -2.964 -20.010 1.00 89.06 285 LYS A C 1
ATOM 2246 O O . LYS A 1 285 ? 20.745 -2.695 -21.145 1.00 89.06 285 LYS A O 1
ATOM 2251 N N . ILE A 1 286 ? 19.073 -3.039 -19.674 1.00 91.00 286 ILE A N 1
ATOM 2252 C CA . ILE A 1 286 ? 17.995 -2.716 -20.611 1.00 91.00 286 ILE A CA 1
ATOM 2253 C C . ILE A 1 286 ? 18.029 -1.219 -20.924 1.00 91.00 286 ILE A C 1
ATOM 2255 O O . ILE A 1 286 ? 18.017 -0.863 -22.090 1.00 91.00 286 ILE A O 1
ATOM 2259 N N . ILE A 1 287 ? 18.177 -0.336 -19.937 1.00 92.75 287 ILE A N 1
ATOM 2260 C CA . ILE A 1 287 ? 18.174 1.120 -20.134 1.00 92.75 287 ILE A CA 1
ATOM 2261 C C . ILE A 1 287 ? 19.395 1.591 -20.920 1.00 92.75 287 ILE A C 1
ATOM 2263 O O . ILE A 1 287 ? 19.248 2.414 -21.813 1.00 92.75 287 ILE A O 1
ATOM 2267 N N . LYS A 1 288 ? 20.600 1.083 -20.645 1.00 88.19 288 LYS A N 1
ATOM 2268 C CA . LYS A 1 288 ? 21.851 1.578 -21.256 1.00 88.19 288 LYS A CA 1
ATOM 2269 C C . LYS A 1 288 ? 22.355 0.734 -22.431 1.00 88.19 288 LYS A C 1
ATOM 2271 O O . LYS A 1 288 ? 23.253 1.166 -23.149 1.00 88.19 288 LYS A O 1
ATOM 2276 N N . GLY A 1 289 ? 21.822 -0.473 -22.620 1.00 80.00 289 GLY A N 1
ATOM 2277 C CA . GLY A 1 289 ? 22.284 -1.410 -23.644 1.00 80.00 289 GLY A CA 1
ATOM 2278 C C . GLY A 1 289 ? 21.923 -0.995 -25.079 1.00 80.00 289 GLY A C 1
ATOM 2279 O O . GLY A 1 289 ? 20.923 -0.310 -25.295 1.00 80.00 289 GLY A O 1
ATOM 2280 N N . PRO A 1 290 ? 22.707 -1.417 -26.089 1.00 63.69 290 PRO A N 1
ATOM 2281 C CA . PRO A 1 290 ? 22.376 -1.179 -27.492 1.00 63.69 290 PRO A CA 1
ATOM 2282 C C . PRO A 1 290 ? 21.151 -1.998 -27.935 1.00 63.69 290 PRO A C 1
ATOM 2284 O O . PRO A 1 290 ? 20.862 -3.056 -27.380 1.00 63.69 290 PRO A O 1
ATOM 2287 N N . SER A 1 291 ? 20.480 -1.548 -29.001 1.00 51.94 291 SER A N 1
ATOM 2288 C CA . SER A 1 291 ? 19.242 -2.104 -29.587 1.00 51.94 291 SER A CA 1
ATOM 2289 C C . SER A 1 291 ? 19.260 -3.598 -29.959 1.00 51.94 291 SER A C 1
ATOM 2291 O O . SER A 1 291 ? 18.224 -4.137 -30.337 1.00 51.94 291 SER A O 1
ATOM 2293 N N . SER A 1 292 ? 20.412 -4.274 -29.885 1.00 42.06 292 SER A N 1
ATOM 2294 C CA . SER A 1 292 ? 20.607 -5.670 -30.292 1.00 42.06 292 SER A CA 1
ATOM 2295 C C . SER A 1 292 ? 21.186 -6.524 -29.164 1.00 42.06 292 SER A C 1
ATOM 2297 O O . SER A 1 292 ? 22.298 -7.041 -29.228 1.00 42.06 292 SER A O 1
ATOM 2299 N N . LEU A 1 293 ? 20.404 -6.752 -28.118 1.00 44.22 293 LEU A N 1
ATOM 2300 C CA . LEU A 1 293 ? 20.563 -8.001 -27.389 1.00 44.22 293 LEU A CA 1
ATOM 2301 C C . LEU A 1 293 ? 19.631 -9.006 -28.061 1.00 44.22 293 LEU A C 1
ATOM 2303 O O . LEU A 1 293 ? 18.417 -8.913 -27.947 1.00 44.22 293 LEU A O 1
ATOM 2307 N N . SER A 1 294 ? 20.183 -9.996 -28.770 1.00 43.94 294 SER A N 1
ATOM 2308 C CA . SER A 1 294 ? 19.504 -11.289 -28.766 1.00 43.94 294 SER A CA 1
ATOM 2309 C C . SER A 1 294 ? 19.587 -11.758 -27.315 1.00 43.94 294 SER A C 1
ATOM 2311 O O . SER A 1 294 ? 20.655 -12.152 -26.833 1.00 43.94 294 SER A O 1
ATOM 2313 N N . LEU A 1 295 ? 18.480 -11.632 -26.598 1.00 48.44 295 LEU A N 1
ATOM 2314 C CA . LEU A 1 295 ? 18.404 -11.726 -25.140 1.00 48.44 295 LEU A CA 1
ATOM 2315 C C . LEU A 1 295 ? 18.720 -13.135 -24.581 1.00 48.44 295 LEU A C 1
ATOM 2317 O O . LEU A 1 295 ? 18.806 -13.362 -23.378 1.00 48.44 295 LEU A O 1
ATOM 2321 N N . ALA A 1 296 ? 19.034 -14.090 -25.462 1.00 41.00 296 ALA A N 1
ATOM 2322 C CA . ALA A 1 296 ? 19.563 -15.412 -25.132 1.00 41.00 296 ALA A CA 1
ATOM 2323 C C . ALA A 1 296 ? 20.898 -15.389 -24.354 1.00 41.00 296 ALA A C 1
ATOM 2325 O O . ALA A 1 296 ? 21.221 -16.364 -23.674 1.00 41.00 296 ALA A O 1
ATOM 2326 N N . LYS A 1 297 ? 21.679 -14.299 -24.409 1.00 42.19 297 LYS A N 1
ATOM 2327 C CA . LYS A 1 297 ? 23.007 -14.242 -23.766 1.00 42.19 297 LYS A CA 1
ATOM 2328 C C . LYS A 1 297 ? 22.968 -14.006 -22.248 1.00 42.19 297 LYS A C 1
ATOM 2330 O O . LYS A 1 297 ? 23.918 -14.372 -21.567 1.00 42.19 297 LYS A O 1
ATOM 2335 N N . VAL A 1 298 ? 21.862 -13.501 -21.689 1.00 45.31 298 VAL A N 1
ATOM 2336 C CA . VAL A 1 298 ? 21.721 -13.286 -20.230 1.00 45.31 298 VAL A CA 1
ATOM 2337 C C . VAL A 1 298 ? 21.575 -14.615 -19.466 1.00 45.31 298 VAL A C 1
ATOM 2339 O O . VAL A 1 298 ? 22.004 -14.735 -18.315 1.00 45.31 298 VAL A O 1
ATOM 2342 N N . LYS A 1 299 ? 21.066 -15.669 -20.123 1.00 42.47 299 LYS A N 1
ATOM 2343 C CA . LYS A 1 299 ? 21.012 -17.027 -19.550 1.00 42.47 299 LYS A CA 1
ATOM 2344 C C . LYS A 1 299 ? 22.400 -17.634 -19.299 1.00 42.47 299 LYS A C 1
ATOM 2346 O O . LYS A 1 299 ? 22.535 -18.421 -18.365 1.00 42.47 299 LYS A O 1
ATOM 2351 N N . ALA A 1 300 ? 23.420 -17.262 -20.077 1.00 41.16 300 ALA A N 1
ATOM 2352 C CA . ALA A 1 300 ? 24.763 -17.835 -19.947 1.00 41.16 300 ALA A CA 1
ATOM 2353 C C . ALA A 1 300 ? 25.495 -17.340 -18.685 1.00 41.16 300 ALA A C 1
ATOM 2355 O O . ALA A 1 300 ? 26.105 -18.142 -17.981 1.00 41.16 300 ALA A O 1
ATOM 2356 N N . ASP A 1 301 ? 25.344 -16.062 -18.330 1.00 39.66 301 ASP A N 1
ATOM 2357 C CA . ASP A 1 301 ? 26.007 -15.487 -17.148 1.00 39.66 301 ASP A CA 1
ATOM 2358 C C . ASP A 1 301 ? 25.299 -15.850 -15.829 1.00 39.66 301 ASP A C 1
ATOM 2360 O O . ASP A 1 301 ? 25.886 -15.783 -14.748 1.00 39.66 301 ASP A O 1
ATOM 2364 N N . THR A 1 302 ? 24.039 -16.293 -15.902 1.00 40.62 302 THR A N 1
ATOM 2365 C CA . THR A 1 302 ? 23.234 -16.662 -14.724 1.00 40.62 302 THR A CA 1
ATOM 2366 C C . THR A 1 302 ? 23.606 -18.049 -14.173 1.00 40.62 302 THR A C 1
ATOM 2368 O O . THR A 1 302 ? 23.511 -18.287 -12.971 1.00 40.62 302 THR A O 1
ATOM 2371 N N . LEU A 1 303 ? 24.115 -18.954 -15.016 1.00 35.62 303 LEU A N 1
ATOM 2372 C CA . LEU A 1 303 ? 24.504 -20.315 -14.616 1.00 35.62 303 LEU A CA 1
ATOM 2373 C C . LEU A 1 303 ? 25.831 -20.384 -13.839 1.00 35.62 303 LEU A C 1
ATOM 2375 O O . LEU A 1 303 ? 26.123 -21.404 -13.216 1.00 35.62 303 LEU A O 1
ATOM 2379 N N . VAL A 1 304 ? 26.619 -19.305 -13.838 1.00 38.94 304 VAL A N 1
ATOM 2380 C CA . VAL A 1 304 ? 27.913 -19.237 -13.134 1.00 38.94 304 VAL A CA 1
ATOM 2381 C C . VAL A 1 304 ? 27.754 -18.788 -11.674 1.00 38.94 304 VAL A C 1
ATOM 2383 O O . VAL A 1 304 ? 28.543 -19.196 -10.825 1.00 38.94 304 VAL A O 1
ATOM 2386 N N . LEU A 1 305 ? 26.709 -18.018 -11.349 1.00 37.06 305 LEU A N 1
ATOM 2387 C CA . LEU A 1 305 ? 26.438 -17.537 -9.985 1.00 37.06 305 LEU A CA 1
ATOM 2388 C C . LEU A 1 305 ? 25.604 -18.506 -9.133 1.00 37.06 305 LEU A C 1
ATOM 2390 O O . LEU A 1 305 ? 25.661 -18.420 -7.919 1.00 37.06 305 LEU A O 1
ATOM 2394 N N . ALA A 1 306 ? 24.890 -19.462 -9.736 1.00 35.47 306 ALA A N 1
ATOM 2395 C CA . ALA A 1 306 ? 24.177 -20.517 -8.998 1.00 35.47 306 ALA A CA 1
ATOM 2396 C C . ALA A 1 306 ? 25.071 -21.722 -8.616 1.00 35.47 306 ALA A C 1
ATOM 2398 O O . ALA A 1 306 ? 24.588 -22.704 -8.058 1.00 35.47 306 ALA A O 1
ATOM 2399 N N . LYS A 1 307 ? 26.368 -21.674 -8.956 1.00 37.91 307 LYS A N 1
ATOM 2400 C CA . LYS A 1 307 ? 27.373 -22.710 -8.648 1.00 37.91 307 LYS A CA 1
ATOM 2401 C C . LYS A 1 307 ? 28.507 -22.213 -7.735 1.00 37.91 307 LYS A C 1
ATOM 2403 O O . LYS A 1 307 ? 29.515 -22.906 -7.603 1.00 37.91 307 LYS A O 1
ATOM 2408 N N . ARG A 1 308 ? 28.368 -21.033 -7.131 1.00 35.03 308 ARG A N 1
ATOM 2409 C CA . ARG A 1 308 ? 29.274 -20.495 -6.107 1.00 35.03 308 ARG A CA 1
ATOM 2410 C C . ARG A 1 308 ? 28.467 -20.096 -4.888 1.00 35.03 308 ARG A C 1
ATOM 2412 O O . ARG A 1 308 ? 29.030 -20.237 -3.786 1.00 35.03 308 ARG A O 1
#

Foldseek 3Di:
DDDDDDPVPPVVVVVVVVVVVVVLVVLADADAQDPDLVSLLQLLVQLQVQLVVPPPPDHLLDLDDCLVVSQVSSQVSDDRNYDYDSVNSVVLNVVLNVCVVQPAADPCQVLLLVVLLVCLVVVHDLVRQLVCLSVSLVVSSVVDPDDNNVSSVSSSLSNVLSVLLVLLLVLLVQLLVLLVVLLVCQVVVHPCNVVSLVSNVVSLLSLLVSLLVLVVCCVSNNHPNCLVVSLSSLCSSLVDPDPSSVLSSVLSVLSNVLSVVPDDPPDRDHSVNSVVVSPPRVSCCSSVPHSDDPVVVVVVVVVVVVVD

Secondary structure (DSSP, 8-state):
------HHHHHHHHHHHHHHHHHHHHH-EEEPSPSSHHHHHHHHHHHHHHHHHH-SS--TTSSSS-HHHHHHHHHHHSPTTEEE-HHHHHHHHHHHHHHHHS----TTHHHHHHHHHHHHHTT--HHHHHHTHHHHHHHHHHHS---HHHHHHHHHHHHHHHHHHHHHHHHHHHHHHHHHHHHHHHHTT-TTHHHHHHHHHHHHHHHHHHHHHHHHHHHTTSS---HHHHHHHHHHHT---SHHHHHHHHHHHHHHHHHHHH--TT-PPPHHHHHTT-TT-HHHHHHHS-S---GGGHHHHHHHHTT-

Organism: Thelohanellus kitauei (NCBI:txid669202)

Sequence (308 aa):
MLRGSSMVSACRIFASVLLMQLMVSLSLQYGRFPVSRQEMTDLMVRVITCSINRSATVSICSPYDFGDLLSDCVQSSVELGQDIDRSEVDKLYEGLIRLRVRPKTPPYHSEVFTAISDLVANHTSFDDMTSRWEAQLRSVSSKHYLPDHEYIQAYCYYTGMIESCHKETKIARVLFEGMESLVHARKVGSELVAAAMLSAEADRDSLIQSFIEAYKHIREGATGNIIPLLLRSIKSELSGNDEISHAINRSALIVYECVKILYRDGSDLEIEEVKKHLKLDPLEKIIKGPSSLSLAKVKADTLVLAKR

pLDDT: mean 84.96, std 15.67, range [35.03, 98.06]